Protein AF-A0A947TVI4-F1 (afdb_monomer_lite)

pLDDT: mean 84.0, std 13.44, range [38.97, 98.12]

Sequence (352 aa):
RGYMQATSFNATSDRRLKKNITVQENNSVLERLEQLQTYSYEYINAPSVGRRIGVIAQEIQSLFPEAVSTSAENGMMSVDYNALGAMAAMGVGQLNSKFKVLDGKVTLQGEKLLELDGKVAQHNTRIGALESWKTEAVTRMDNMQGAIDLNIQKIAENTLAIQTNTKAIERLDDALLTLDGTVKGNTDAIAAINARWARNFTAAEDGSSLTVNAVELKVSNFTAQQMRTNSLYTQRLEAEIAKIAELEVNNLRANTAVANTVQAEQVNTGSIQVYAGVGLPAVLFAAKADGHYTVSTSALDGSYATATVIVNAGQAKVVSVSSEGIELVAEGNMVKAIAAGKSIKASWIKMG

Structure (mmCIF, N/CA/C/O backbone):
data_AF-A0A947TVI4-F1
#
_entry.id   AF-A0A947TVI4-F1
#
loop_
_atom_site.group_PDB
_atom_site.id
_atom_site.type_symbol
_atom_site.label_atom_id
_atom_site.label_alt_id
_atom_site.label_comp_id
_atom_site.label_asym_id
_atom_site.label_entity_id
_atom_site.label_seq_id
_atom_site.pdbx_PDB_ins_code
_atom_site.Cartn_x
_atom_site.Cartn_y
_atom_site.Cartn_z
_atom_site.occupancy
_atom_site.B_iso_or_equiv
_atom_site.auth_seq_id
_atom_site.auth_comp_id
_atom_site.auth_asym_id
_atom_site.auth_atom_id
_atom_site.pdbx_PDB_model_num
ATOM 1 N N . ARG A 1 1 ? 51.879 3.968 -60.581 1.00 49.12 1 ARG A N 1
ATOM 2 C CA . ARG A 1 1 ? 50.964 4.340 -59.472 1.00 49.12 1 ARG A CA 1
ATOM 3 C C . ARG A 1 1 ? 50.250 5.610 -59.886 1.00 49.12 1 ARG A C 1
ATOM 5 O O . ARG A 1 1 ? 50.942 6.517 -60.326 1.00 49.12 1 ARG A O 1
ATOM 12 N N . GLY A 1 2 ? 48.922 5.654 -59.814 1.00 66.50 2 GLY A N 1
ATOM 13 C CA . GLY A 1 2 ? 48.155 6.828 -60.230 1.00 66.50 2 GLY A CA 1
ATOM 14 C C . GLY A 1 2 ? 47.572 7.542 -59.022 1.00 66.50 2 GLY A C 1
ATOM 15 O O . GLY A 1 2 ? 46.731 6.975 -58.336 1.00 66.50 2 GLY A O 1
ATOM 16 N N . TYR A 1 3 ? 48.016 8.769 -58.773 1.00 68.75 3 TYR A N 1
ATOM 17 C CA . TYR A 1 3 ? 47.201 9.753 -58.074 1.00 68.75 3 TYR A CA 1
ATOM 18 C C . TYR A 1 3 ? 46.527 10.579 -59.162 1.00 68.75 3 TYR A C 1
ATOM 20 O O . TYR A 1 3 ? 47.215 11.136 -60.015 1.00 68.75 3 TYR A O 1
ATOM 28 N N . MET A 1 4 ? 45.200 10.630 -59.160 1.00 78.62 4 MET A N 1
ATOM 29 C CA . MET A 1 4 ? 44.464 11.582 -59.984 1.00 78.62 4 MET A CA 1
ATOM 30 C C . MET A 1 4 ? 44.014 12.710 -59.069 1.00 78.62 4 MET A C 1
ATOM 32 O O . MET A 1 4 ? 43.308 12.470 -58.092 1.00 78.62 4 MET A O 1
ATOM 36 N N . GLN A 1 5 ? 44.470 13.925 -59.355 1.00 84.56 5 GLN A N 1
ATOM 37 C CA . GLN A 1 5 ? 44.025 15.130 -58.671 1.00 84.56 5 GLN A CA 1
ATOM 38 C C . GLN A 1 5 ? 43.127 15.906 -59.622 1.00 84.56 5 GLN A C 1
ATOM 40 O O . GLN A 1 5 ? 43.517 16.218 -60.744 1.00 84.56 5 GLN A O 1
ATOM 45 N N . ALA A 1 6 ? 41.921 16.204 -59.162 1.00 88.31 6 ALA A N 1
ATOM 46 C CA . ALA A 1 6 ? 40.975 17.052 -59.858 1.00 88.31 6 ALA A CA 1
ATOM 47 C C . ALA A 1 6 ? 40.304 17.955 -58.825 1.00 88.31 6 ALA A C 1
ATOM 49 O O . ALA A 1 6 ? 40.070 17.539 -57.691 1.00 88.31 6 ALA A O 1
ATOM 50 N N . THR A 1 7 ? 39.984 19.186 -59.214 1.00 88.38 7 THR A N 1
ATOM 51 C CA . THR A 1 7 ? 39.239 20.127 -58.364 1.00 88.38 7 THR A CA 1
ATOM 52 C C . THR A 1 7 ? 37.801 19.670 -58.111 1.00 88.38 7 THR A C 1
ATOM 54 O O . THR A 1 7 ? 37.219 20.022 -57.091 1.00 88.38 7 THR A O 1
ATOM 57 N N . SER A 1 8 ? 37.225 18.873 -59.013 1.00 86.25 8 SER A N 1
ATOM 58 C CA . SER A 1 8 ? 35.912 18.246 -58.857 1.00 86.25 8 SER A CA 1
ATOM 59 C C . SER A 1 8 ? 35.832 16.977 -59.706 1.00 86.25 8 SER A C 1
ATOM 61 O O . SER A 1 8 ? 36.388 16.928 -60.804 1.00 86.25 8 SER A O 1
ATOM 63 N N . PHE A 1 9 ? 35.129 15.959 -59.210 1.00 84.25 9 PHE A N 1
ATOM 64 C CA . PHE A 1 9 ? 34.834 14.731 -59.943 1.00 84.25 9 PHE A CA 1
ATOM 65 C C . PHE A 1 9 ? 33.327 14.466 -59.873 1.00 84.25 9 PHE A C 1
ATOM 67 O O . PHE A 1 9 ? 32.804 14.136 -58.813 1.00 84.25 9 PHE A O 1
ATOM 74 N N . ASN A 1 10 ? 32.625 14.643 -60.996 1.00 85.69 10 ASN A N 1
ATOM 75 C CA . ASN A 1 10 ? 31.177 14.453 -61.086 1.00 85.69 10 ASN A CA 1
ATOM 76 C C . ASN A 1 10 ? 30.870 13.242 -61.969 1.00 85.69 10 ASN A C 1
ATOM 78 O O . ASN A 1 10 ? 31.207 13.238 -63.153 1.00 85.69 10 ASN A O 1
ATOM 82 N N . ALA A 1 11 ? 30.210 12.230 -61.406 1.00 87.50 11 ALA A N 1
ATOM 83 C CA . ALA A 1 11 ? 29.725 11.083 -62.165 1.00 87.50 11 ALA A CA 1
ATOM 84 C C . ALA A 1 11 ? 28.387 11.413 -62.853 1.00 87.50 11 ALA A C 1
ATOM 86 O O . ALA A 1 11 ? 27.484 11.992 -62.243 1.00 87.50 11 ALA A O 1
ATOM 87 N N . THR A 1 12 ? 28.230 11.026 -64.122 1.00 91.50 12 THR A N 1
ATOM 88 C CA . THR A 1 12 ? 26.955 11.161 -64.839 1.00 91.50 12 THR A CA 1
ATOM 89 C C . THR A 1 12 ? 25.894 10.257 -64.198 1.00 91.50 12 THR A C 1
ATOM 91 O O . THR A 1 12 ? 26.072 9.050 -64.074 1.00 91.50 12 THR A O 1
ATOM 94 N N . SER A 1 13 ? 24.769 10.836 -63.764 1.00 91.06 13 SER A N 1
ATOM 95 C CA . SER A 1 13 ? 23.720 10.108 -63.016 1.00 91.06 13 SER A CA 1
ATOM 96 C C . SER A 1 13 ? 22.292 10.410 -63.504 1.00 91.06 13 SER A C 1
ATOM 98 O O . SER A 1 13 ? 21.315 10.040 -62.852 1.00 91.06 13 SER A O 1
ATOM 100 N N . ASP A 1 14 ? 22.160 11.063 -64.663 1.00 95.19 14 ASP A N 1
ATOM 101 C CA . ASP A 1 14 ? 20.877 11.439 -65.271 1.00 95.19 14 ASP A CA 1
ATOM 102 C C . ASP A 1 14 ? 19.988 10.206 -65.520 1.00 95.19 14 ASP A C 1
ATOM 104 O O . ASP A 1 14 ? 20.454 9.174 -66.009 1.00 95.19 14 ASP A O 1
ATOM 108 N N . ARG A 1 15 ? 18.690 10.310 -65.197 1.00 94.31 15 ARG A N 1
ATOM 109 C CA . ARG A 1 15 ? 17.712 9.218 -65.350 1.00 94.31 15 ARG A CA 1
ATOM 110 C C . ARG A 1 15 ? 17.660 8.674 -66.782 1.00 94.31 15 ARG A C 1
ATOM 112 O O . ARG A 1 15 ? 17.445 7.479 -66.947 1.00 94.31 15 ARG A O 1
ATOM 119 N N . ARG A 1 16 ? 17.884 9.511 -67.802 1.00 96.31 16 ARG A N 1
ATOM 120 C CA . ARG A 1 16 ? 17.876 9.120 -69.227 1.00 96.31 16 ARG A CA 1
ATOM 121 C C . ARG A 1 16 ? 19.009 8.164 -69.597 1.00 96.31 16 ARG A C 1
ATOM 123 O O . ARG A 1 16 ? 18.917 7.478 -70.607 1.00 96.31 16 ARG A O 1
ATOM 130 N N . LEU A 1 17 ? 20.062 8.110 -68.781 1.00 94.38 17 LEU A N 1
ATOM 131 C CA . LEU A 1 17 ? 21.209 7.222 -68.969 1.00 94.38 17 LEU A CA 1
ATOM 132 C C . LEU A 1 17 ? 21.023 5.866 -68.266 1.00 94.38 17 LEU A C 1
ATOM 134 O O . LEU A 1 17 ? 21.919 5.027 -68.313 1.00 94.38 17 LEU A O 1
ATOM 138 N N . LYS A 1 18 ? 19.884 5.644 -67.594 1.00 93.62 18 LYS A N 1
ATOM 139 C CA . LYS A 1 18 ? 19.628 4.464 -66.760 1.00 93.62 18 LYS A CA 1
ATOM 140 C C . LYS A 1 18 ? 18.413 3.688 -67.270 1.00 93.62 18 LYS A C 1
ATOM 142 O O . LYS A 1 18 ? 17.395 4.267 -67.636 1.00 93.62 18 LYS A O 1
ATOM 147 N N . LYS A 1 19 ? 18.505 2.358 -67.242 1.00 94.44 19 LYS A N 1
ATOM 148 C CA . LYS A 1 19 ? 17.410 1.416 -67.532 1.00 94.44 19 LYS A CA 1
ATOM 149 C C . LYS A 1 19 ? 17.224 0.466 -66.348 1.00 94.44 19 LYS A C 1
ATOM 151 O O . LYS A 1 19 ? 18.153 0.310 -65.564 1.00 94.44 19 LYS A O 1
ATOM 156 N N . ASN A 1 20 ? 16.052 -0.161 -66.233 1.00 92.81 20 ASN A N 1
ATOM 157 C CA . ASN A 1 20 ? 15.726 -1.128 -65.170 1.00 92.81 20 ASN A CA 1
ATOM 158 C C . ASN A 1 20 ? 15.932 -0.566 -63.746 1.00 92.81 20 ASN A C 1
ATOM 160 O O . ASN A 1 20 ? 16.573 -1.191 -62.909 1.00 92.81 20 ASN A O 1
ATOM 164 N N . ILE A 1 21 ? 15.424 0.643 -63.483 1.00 91.44 21 ILE A N 1
ATOM 165 C CA . ILE A 1 21 ? 15.587 1.321 -62.188 1.00 91.44 21 ILE A CA 1
ATOM 166 C C . ILE A 1 21 ? 14.625 0.708 -61.163 1.00 91.44 21 ILE A C 1
ATOM 168 O O . ILE A 1 21 ? 13.412 0.872 -61.288 1.00 91.44 21 ILE A O 1
ATOM 172 N N . THR A 1 22 ? 15.170 0.070 -60.130 1.00 88.88 22 THR A N 1
ATOM 173 C CA . THR A 1 22 ? 14.432 -0.422 -58.959 1.00 88.88 22 THR A CA 1
ATOM 174 C C . THR A 1 22 ? 14.898 0.301 -57.700 1.00 88.88 22 THR A C 1
ATOM 176 O O . THR A 1 22 ? 16.065 0.675 -57.572 1.00 88.88 22 THR A O 1
ATOM 179 N N . VAL A 1 23 ? 13.975 0.531 -56.766 1.00 85.62 23 VAL A N 1
ATOM 180 C CA . VAL A 1 23 ? 14.320 1.085 -55.451 1.00 85.62 23 VAL A CA 1
ATOM 181 C C . VAL A 1 23 ? 14.996 -0.016 -54.636 1.00 85.62 23 VAL A C 1
ATOM 183 O O . VAL A 1 23 ? 14.509 -1.142 -54.613 1.00 85.62 23 VAL A O 1
ATOM 186 N N . GLN A 1 24 ? 16.119 0.299 -53.992 1.00 80.94 24 GLN A N 1
ATOM 187 C CA . GLN A 1 24 ? 16.762 -0.621 -53.053 1.00 80.94 24 GLN A CA 1
ATOM 188 C C . GLN A 1 24 ? 15.888 -0.768 -51.806 1.00 80.94 24 GLN A C 1
ATOM 190 O O . GLN A 1 24 ? 15.418 0.230 -51.257 1.00 80.94 24 GLN A O 1
ATOM 195 N N . GLU A 1 25 ? 15.645 -2.001 -51.366 1.00 73.69 25 GLU A N 1
ATOM 196 C CA . GLU A 1 25 ? 14.752 -2.243 -50.234 1.00 73.69 25 GLU A CA 1
ATOM 197 C C . GLU A 1 25 ? 15.351 -1.766 -48.906 1.00 73.69 25 GLU A C 1
ATOM 199 O O . GLU A 1 25 ? 16.480 -2.102 -48.537 1.00 73.69 25 GLU A O 1
ATOM 204 N N . ASN A 1 26 ? 14.543 -1.012 -48.156 1.00 61.62 26 ASN A N 1
ATOM 205 C CA . ASN A 1 26 ? 14.975 -0.226 -47.002 1.00 61.62 26 ASN A CA 1
ATOM 206 C C . ASN A 1 26 ? 15.397 -1.024 -45.758 1.00 61.62 26 ASN A C 1
ATOM 208 O O . ASN A 1 26 ? 15.894 -0.426 -44.814 1.00 61.62 26 ASN A O 1
ATOM 212 N N . ASN A 1 27 ? 15.187 -2.336 -45.696 1.00 62.84 27 ASN A N 1
ATOM 213 C CA . ASN A 1 27 ? 15.530 -3.096 -44.487 1.00 62.84 27 ASN A CA 1
ATOM 214 C C . ASN A 1 27 ? 16.899 -3.780 -44.601 1.00 62.84 27 ASN A C 1
ATOM 216 O O . ASN A 1 27 ? 17.598 -3.919 -43.607 1.00 62.84 27 ASN A O 1
ATOM 220 N N . SER A 1 28 ? 17.330 -4.119 -45.820 1.00 76.88 28 SER A N 1
ATOM 221 C CA . SER A 1 28 ? 18.535 -4.932 -46.039 1.00 76.88 28 SER A CA 1
ATOM 222 C C . SER A 1 28 ? 19.846 -4.141 -46.051 1.00 76.88 28 SER A C 1
ATOM 224 O O . SER A 1 28 ? 20.914 -4.730 -45.915 1.00 76.88 28 SER A O 1
ATOM 226 N N . VAL A 1 29 ? 19.811 -2.826 -46.294 1.00 88.00 29 VAL A N 1
ATOM 227 C CA . VAL A 1 29 ? 21.043 -2.041 -46.496 1.00 88.00 29 VAL A CA 1
ATOM 228 C C . VAL A 1 29 ? 21.713 -1.718 -45.166 1.00 88.00 29 VAL A C 1
ATOM 230 O O . VAL A 1 29 ? 22.908 -1.962 -45.040 1.00 88.00 29 VAL A O 1
ATOM 233 N N . LEU A 1 30 ? 20.971 -1.235 -44.162 1.00 89.19 30 LEU A N 1
ATOM 234 C CA . LEU A 1 30 ? 21.526 -0.986 -42.828 1.00 89.19 30 LEU A CA 1
ATOM 235 C C . LEU A 1 30 ? 22.086 -2.270 -42.195 1.00 89.19 30 LEU A C 1
ATOM 237 O O . LEU A 1 30 ? 23.210 -2.248 -41.715 1.00 89.19 30 LEU A O 1
ATOM 241 N N . GLU A 1 31 ? 21.373 -3.395 -42.290 1.00 89.75 31 GLU A N 1
ATOM 242 C CA . GLU A 1 31 ? 21.829 -4.695 -41.759 1.00 89.75 31 GLU A CA 1
ATOM 243 C C . GLU A 1 31 ? 23.121 -5.196 -42.426 1.00 89.75 31 GLU A C 1
ATOM 245 O O . GLU A 1 31 ? 23.972 -5.812 -41.784 1.00 89.75 31 GLU A O 1
ATOM 250 N N . ARG A 1 32 ? 23.298 -4.926 -43.726 1.00 90.19 32 ARG A N 1
ATOM 251 C CA . ARG A 1 32 ? 24.538 -5.245 -44.450 1.00 90.19 32 ARG A CA 1
ATOM 252 C C . ARG A 1 32 ? 25.665 -4.263 -44.132 1.00 90.19 32 ARG A C 1
ATOM 254 O O . ARG A 1 32 ? 26.816 -4.674 -44.033 1.00 90.19 32 ARG A O 1
ATOM 261 N N . LEU A 1 33 ? 25.351 -2.981 -43.941 1.00 91.56 33 LEU A N 1
ATOM 262 C CA . LEU A 1 33 ? 26.318 -1.973 -43.496 1.00 91.56 33 LEU A CA 1
ATOM 263 C C . LEU A 1 33 ? 26.821 -2.245 -42.073 1.00 91.56 33 LEU A C 1
ATOM 265 O O . LEU A 1 33 ? 27.989 -2.001 -41.804 1.00 91.56 33 LEU A O 1
ATOM 269 N N . GLU A 1 34 ? 25.981 -2.779 -41.183 1.00 91.12 34 GLU A N 1
ATOM 270 C CA . GLU A 1 34 ? 26.373 -3.191 -39.825 1.00 91.12 34 GLU A CA 1
ATOM 271 C C . GLU A 1 34 ? 27.449 -4.291 -39.827 1.00 91.12 34 GLU A C 1
ATOM 273 O O . GLU A 1 34 ? 28.254 -4.375 -38.902 1.00 91.12 34 GLU A O 1
ATOM 278 N N . GLN A 1 35 ? 27.495 -5.111 -40.879 1.00 92.44 35 GLN A N 1
ATOM 279 C CA . GLN A 1 35 ? 28.491 -6.175 -41.048 1.00 92.44 35 GLN A CA 1
ATOM 280 C C . GLN A 1 35 ? 29.795 -5.678 -41.688 1.00 92.44 35 GLN A C 1
ATOM 282 O O . GLN A 1 35 ? 30.800 -6.390 -41.664 1.00 92.44 35 GLN A O 1
ATOM 287 N N . LEU A 1 36 ? 29.802 -4.471 -42.262 1.00 92.25 36 LEU A N 1
ATOM 288 C CA . LEU A 1 36 ? 30.960 -3.918 -42.956 1.00 92.25 36 LEU A CA 1
ATOM 289 C C . LEU A 1 36 ? 32.088 -3.607 -41.966 1.00 92.25 36 LEU A C 1
ATOM 291 O O . LEU A 1 36 ? 31.896 -2.912 -40.971 1.00 92.25 36 LEU A O 1
ATOM 295 N N . GLN A 1 37 ? 33.293 -4.070 -42.290 1.00 91.75 37 GLN A N 1
ATOM 296 C CA . GLN A 1 37 ? 34.508 -3.778 -41.535 1.00 91.75 37 GLN A CA 1
ATOM 297 C C . GLN A 1 37 ? 35.407 -2.802 -42.295 1.00 91.75 37 GLN A C 1
ATOM 299 O O . GLN A 1 37 ? 35.512 -2.831 -43.523 1.00 91.75 37 GLN A O 1
ATOM 304 N N . THR A 1 38 ? 36.085 -1.934 -41.547 1.00 92.62 38 THR A N 1
ATOM 305 C CA . THR A 1 38 ? 37.104 -1.025 -42.083 1.00 92.62 38 THR A CA 1
ATOM 306 C C . THR A 1 38 ? 38.478 -1.456 -41.611 1.00 92.62 38 THR A C 1
ATOM 308 O O . THR A 1 38 ? 38.695 -1.661 -40.418 1.00 92.62 38 THR A O 1
ATOM 311 N N . TYR A 1 39 ? 39.426 -1.516 -42.535 1.00 95.62 39 TYR A N 1
ATOM 312 C CA . TYR A 1 39 ? 40.770 -2.010 -42.284 1.00 95.62 39 TYR A CA 1
ATOM 313 C C . TYR A 1 39 ? 41.798 -0.912 -42.457 1.00 95.62 39 TYR A C 1
ATOM 315 O O . TYR A 1 39 ? 41.675 -0.051 -43.330 1.00 95.62 39 TYR A O 1
ATOM 323 N N . SER A 1 40 ? 42.861 -0.993 -41.662 1.00 95.69 40 SER A N 1
ATOM 324 C CA . SER A 1 40 ? 44.082 -0.238 -41.901 1.00 95.69 40 SER A CA 1
ATOM 325 C C . SER A 1 40 ? 45.123 -1.144 -42.550 1.00 95.69 40 SER A C 1
ATOM 327 O O . SER A 1 40 ? 45.390 -2.226 -42.034 1.00 95.69 40 SER A O 1
ATOM 329 N N . TYR A 1 41 ? 45.694 -0.729 -43.680 1.00 93.50 41 TYR A N 1
ATOM 330 C CA . TYR A 1 41 ? 46.579 -1.578 -44.480 1.00 93.50 41 TYR A CA 1
ATOM 331 C C . TYR A 1 41 ? 47.702 -0.792 -45.165 1.00 93.50 41 TYR A C 1
ATOM 333 O O . TYR A 1 41 ? 47.639 0.431 -45.310 1.00 93.50 41 TYR A O 1
ATOM 341 N N . GLU A 1 42 ? 48.721 -1.516 -45.620 1.00 93.75 42 GLU A N 1
ATOM 342 C CA . GLU A 1 42 ? 49.808 -1.015 -46.461 1.00 93.75 42 GLU A CA 1
ATOM 343 C C . GLU A 1 42 ? 49.875 -1.829 -47.754 1.00 93.75 42 GLU A C 1
ATOM 345 O O . GLU A 1 42 ? 49.546 -3.015 -47.788 1.00 93.75 42 GLU A O 1
ATOM 350 N N . TYR A 1 43 ? 50.290 -1.193 -48.845 1.00 90.00 43 TYR A N 1
ATOM 351 C CA . TYR A 1 43 ? 50.432 -1.881 -50.122 1.00 90.00 43 TYR A CA 1
ATOM 352 C C . TYR A 1 43 ? 51.773 -2.614 -50.196 1.00 90.00 43 TYR A C 1
ATOM 354 O O . TYR A 1 43 ? 52.823 -1.978 -50.114 1.00 90.00 43 TYR A O 1
ATOM 362 N N . ILE A 1 44 ? 51.739 -3.916 -50.495 1.00 91.12 44 ILE A N 1
ATOM 363 C CA . ILE A 1 44 ? 52.930 -4.778 -50.634 1.00 91.12 44 ILE A CA 1
ATOM 364 C C . ILE A 1 44 ? 53.936 -4.189 -51.637 1.00 91.12 44 ILE A C 1
ATOM 366 O O . ILE A 1 44 ? 55.097 -3.959 -51.315 1.00 91.12 44 ILE A O 1
ATOM 370 N N . ASN A 1 45 ? 53.468 -3.848 -52.841 1.00 87.56 45 ASN A N 1
ATOM 371 C CA . ASN A 1 45 ? 54.303 -3.264 -53.898 1.00 87.56 45 ASN A CA 1
ATOM 372 C C . ASN A 1 45 ? 54.298 -1.722 -53.867 1.00 87.56 45 ASN A C 1
ATOM 374 O O . ASN A 1 45 ? 54.704 -1.053 -54.831 1.00 87.56 45 ASN A O 1
ATOM 378 N N . ALA A 1 46 ? 53.799 -1.130 -52.771 1.00 84.94 46 ALA A N 1
ATOM 379 C CA . ALA A 1 46 ? 53.753 0.312 -52.587 1.00 84.94 46 ALA A CA 1
ATOM 380 C C . ALA A 1 46 ? 53.933 0.846 -51.157 1.00 84.94 46 ALA A C 1
ATOM 382 O O . ALA A 1 46 ? 53.139 1.684 -50.729 1.00 84.94 46 ALA A O 1
ATOM 383 N N . PRO A 1 47 ? 55.041 0.501 -50.470 1.00 81.19 47 PRO A N 1
ATOM 384 C CA . PRO A 1 47 ? 55.279 0.933 -49.090 1.00 81.19 47 PRO A CA 1
ATOM 385 C C . PRO A 1 47 ? 55.377 2.459 -48.945 1.00 81.19 47 PRO A C 1
ATOM 387 O O . PRO A 1 47 ? 54.901 3.022 -47.966 1.00 81.19 47 PRO A O 1
ATOM 390 N N . SER A 1 48 ? 55.892 3.174 -49.956 1.00 85.25 48 SER A N 1
ATOM 391 C CA . SER A 1 48 ? 55.987 4.645 -49.909 1.00 85.25 48 SER A CA 1
ATOM 392 C C . SER A 1 48 ? 54.642 5.383 -49.979 1.00 85.25 48 SER A C 1
ATOM 394 O O . SER A 1 48 ? 54.608 6.601 -49.844 1.00 85.25 48 SER A O 1
ATOM 396 N N . VAL A 1 49 ? 53.525 4.674 -50.181 1.00 84.00 49 VAL A N 1
ATOM 397 C CA . VAL A 1 49 ? 52.167 5.239 -50.070 1.00 84.00 49 VAL A CA 1
ATOM 398 C C . VAL A 1 49 ? 51.736 5.366 -48.602 1.00 84.00 49 VAL A C 1
ATOM 400 O O . VAL A 1 49 ? 50.790 6.106 -48.325 1.00 84.00 49 VAL A O 1
ATOM 403 N N . GLY A 1 50 ? 52.440 4.707 -47.676 1.00 89.06 50 GLY A N 1
ATOM 404 C CA . GLY A 1 50 ? 52.129 4.687 -46.250 1.00 89.06 50 GLY A CA 1
ATOM 405 C C . GLY A 1 50 ? 50.833 3.943 -45.928 1.00 89.06 50 GLY A C 1
ATOM 406 O O . GLY A 1 50 ? 50.133 3.446 -46.816 1.00 89.06 50 GLY A O 1
ATOM 407 N N . ARG A 1 51 ? 50.508 3.893 -44.635 1.00 92.88 51 ARG A N 1
ATOM 408 C CA . ARG A 1 51 ? 49.306 3.231 -44.128 1.00 92.88 51 ARG A CA 1
ATOM 409 C C . ARG A 1 51 ? 48.031 3.941 -44.586 1.00 92.88 51 ARG A C 1
ATOM 411 O O . ARG A 1 51 ? 47.913 5.163 -44.496 1.00 92.88 51 ARG A O 1
ATOM 418 N N . ARG A 1 52 ? 47.063 3.167 -45.073 1.00 91.50 52 ARG A N 1
ATOM 419 C CA . ARG A 1 52 ? 45.757 3.625 -45.566 1.00 91.50 52 ARG A CA 1
ATOM 420 C C . ARG A 1 52 ? 44.630 2.985 -44.771 1.00 91.50 52 ARG A C 1
ATOM 422 O O . ARG A 1 52 ? 44.848 2.009 -44.059 1.00 91.50 52 ARG A O 1
ATOM 429 N N . ILE A 1 53 ? 43.442 3.570 -44.877 1.00 93.69 53 ILE A N 1
ATOM 430 C CA . ILE A 1 53 ? 42.195 3.019 -44.344 1.00 93.69 53 ILE A CA 1
ATOM 431 C C . ILE A 1 53 ? 41.287 2.732 -45.534 1.00 93.69 53 ILE A C 1
ATOM 433 O O . ILE A 1 53 ? 41.224 3.533 -46.468 1.00 93.69 53 ILE A O 1
ATOM 437 N N . GLY A 1 54 ? 40.611 1.593 -45.519 1.00 92.50 54 GLY A N 1
ATOM 438 C CA . GLY A 1 54 ? 39.666 1.225 -46.561 1.00 92.50 54 GLY A CA 1
ATOM 439 C C . GLY A 1 54 ? 38.983 -0.098 -46.264 1.00 92.50 54 GLY A C 1
ATOM 440 O O . GLY A 1 54 ? 38.894 -0.520 -45.115 1.00 92.50 54 GLY A O 1
ATOM 441 N N . VAL A 1 55 ? 38.507 -0.741 -47.320 1.00 95.00 55 VAL A N 1
ATOM 442 C CA . VAL A 1 55 ? 37.749 -1.994 -47.256 1.00 95.00 55 VAL A CA 1
ATOM 443 C C . VAL A 1 55 ? 38.413 -3.066 -48.115 1.00 95.00 55 VAL A C 1
ATOM 445 O O . VAL A 1 55 ? 39.159 -2.751 -49.046 1.00 95.00 55 VAL A O 1
ATOM 448 N N . ILE A 1 56 ? 38.134 -4.332 -47.811 1.00 95.75 56 ILE A N 1
ATOM 449 C CA . ILE A 1 56 ? 38.588 -5.477 -48.606 1.00 95.75 56 ILE A CA 1
ATOM 450 C C . ILE A 1 56 ? 37.526 -5.781 -49.666 1.00 95.75 56 ILE A C 1
ATOM 452 O O . ILE A 1 56 ? 36.366 -6.022 -49.341 1.00 95.75 56 ILE A O 1
ATOM 456 N N . ALA A 1 57 ? 37.911 -5.776 -50.944 1.00 94.62 57 ALA A N 1
ATOM 457 C CA . ALA A 1 57 ? 36.970 -5.912 -52.059 1.00 94.62 57 ALA A CA 1
ATOM 458 C C . ALA A 1 57 ? 36.175 -7.229 -52.027 1.00 94.62 57 ALA A C 1
ATOM 460 O O . ALA A 1 57 ? 35.006 -7.246 -52.391 1.00 94.62 57 ALA A O 1
ATOM 461 N N . GLN A 1 58 ? 36.782 -8.319 -51.558 1.00 95.25 58 GLN A N 1
ATOM 462 C CA . GLN A 1 58 ? 36.150 -9.633 -51.423 1.00 95.25 58 GLN A CA 1
ATOM 463 C C . GLN A 1 58 ? 35.040 -9.636 -50.359 1.00 95.25 58 GLN A C 1
ATOM 465 O O . GLN A 1 58 ? 33.981 -10.231 -50.556 1.00 95.25 58 GLN A O 1
ATOM 470 N N . GLU A 1 59 ? 35.243 -8.919 -49.254 1.00 94.75 59 GLU A N 1
ATOM 471 C CA . GLU A 1 59 ? 34.228 -8.775 -48.207 1.00 94.75 59 GLU A CA 1
ATOM 472 C C . GLU A 1 59 ? 33.089 -7.869 -48.674 1.00 94.75 59 GLU A C 1
ATOM 474 O O . GLU A 1 59 ? 31.918 -8.196 -48.491 1.00 94.75 59 GLU A O 1
ATOM 479 N N . ILE A 1 60 ? 33.417 -6.780 -49.380 1.00 94.38 60 ILE A N 1
ATOM 480 C CA . ILE A 1 60 ? 32.397 -5.925 -49.995 1.00 94.38 60 ILE A CA 1
ATOM 481 C C . ILE A 1 60 ? 31.612 -6.682 -51.060 1.00 94.38 60 ILE A C 1
ATOM 483 O O . ILE A 1 60 ? 30.406 -6.515 -51.116 1.00 94.38 60 ILE A O 1
ATOM 487 N N . GLN A 1 61 ? 32.229 -7.561 -51.851 1.00 93.25 61 GLN A N 1
ATOM 488 C CA . GLN A 1 61 ? 31.507 -8.360 -52.846 1.00 93.25 61 GLN A CA 1
ATOM 489 C C . GLN A 1 61 ? 30.458 -9.274 -52.198 1.00 93.25 61 GLN A C 1
ATOM 491 O O . GLN A 1 61 ? 29.412 -9.528 -52.790 1.00 93.25 61 GLN A O 1
ATOM 496 N N . SER A 1 62 ? 30.727 -9.742 -50.977 1.00 92.19 62 SER A N 1
ATOM 497 C CA . SER A 1 62 ? 29.815 -10.599 -50.214 1.00 92.19 62 SER A CA 1
ATOM 498 C C . SER A 1 62 ? 28.576 -9.834 -49.722 1.00 92.19 62 SER A C 1
ATOM 500 O O . SER A 1 62 ? 27.488 -10.400 -49.658 1.00 92.19 62 SER A O 1
ATOM 502 N N . LEU A 1 63 ? 28.731 -8.546 -49.393 1.00 90.88 63 LEU A N 1
ATOM 503 C CA . LEU A 1 63 ? 27.664 -7.684 -48.861 1.00 90.88 63 LEU A CA 1
ATOM 504 C C . LEU A 1 63 ? 26.941 -6.888 -49.967 1.00 90.88 63 LEU A C 1
ATOM 506 O O . LEU A 1 63 ? 25.713 -6.801 -50.003 1.00 90.88 63 LEU A O 1
ATOM 510 N N . PHE A 1 64 ? 27.713 -6.311 -50.880 1.00 91.25 64 PHE A N 1
ATOM 511 C CA . PHE A 1 64 ? 27.299 -5.408 -51.952 1.00 91.25 64 PHE A CA 1
ATOM 512 C C . PHE A 1 64 ? 28.033 -5.772 -53.253 1.00 91.25 64 PHE A C 1
ATOM 514 O O . PHE A 1 64 ? 28.951 -5.054 -53.672 1.00 91.25 64 PHE A O 1
ATOM 521 N N . PRO A 1 65 ? 27.666 -6.890 -53.906 1.00 90.56 65 PRO A N 1
ATOM 522 C CA . PRO A 1 65 ? 28.303 -7.321 -55.152 1.00 90.56 65 PRO A CA 1
ATOM 523 C C . PRO A 1 65 ? 28.255 -6.246 -56.247 1.00 90.56 65 PRO A C 1
ATOM 525 O O . PRO A 1 65 ? 29.179 -6.142 -57.047 1.00 90.56 65 PRO A O 1
ATOM 528 N N . GLU A 1 66 ? 27.225 -5.397 -56.250 1.00 89.06 66 GLU A N 1
ATOM 529 C CA . GLU A 1 66 ? 27.055 -4.267 -57.167 1.00 89.06 66 GLU A CA 1
ATOM 530 C C . GLU A 1 66 ? 28.098 -3.147 -57.007 1.00 89.06 66 GLU A C 1
ATOM 532 O O . GLU A 1 66 ? 28.260 -2.335 -57.917 1.00 89.06 66 GLU A O 1
ATOM 537 N N . ALA A 1 67 ? 28.808 -3.093 -55.877 1.00 91.94 67 ALA A N 1
ATOM 538 C CA . ALA A 1 67 ? 29.836 -2.091 -55.599 1.00 91.94 67 ALA A CA 1
ATOM 539 C C . ALA A 1 67 ? 31.257 -2.591 -55.903 1.00 91.94 67 ALA A C 1
ATOM 541 O O . ALA A 1 67 ? 32.225 -1.893 -55.598 1.00 91.94 67 ALA A O 1
ATOM 542 N N . VAL A 1 68 ? 31.407 -3.788 -56.480 1.00 94.38 68 VAL A N 1
ATOM 543 C CA . VAL A 1 68 ? 32.710 -4.399 -56.762 1.00 94.38 68 VAL A CA 1
ATOM 544 C C . VAL A 1 68 ? 32.818 -4.787 -58.229 1.00 94.38 68 VAL A C 1
ATOM 546 O O . VAL A 1 68 ? 31.913 -5.378 -58.807 1.00 94.38 68 VAL A O 1
ATOM 549 N N . SER A 1 69 ? 33.952 -4.463 -58.843 1.00 94.12 69 SER A N 1
ATOM 550 C CA . SER A 1 69 ? 34.280 -4.845 -60.216 1.00 94.12 69 SER A CA 1
ATOM 551 C C . SER A 1 69 ? 35.514 -5.734 -60.237 1.00 94.12 69 SER A C 1
ATOM 553 O O . SER A 1 69 ? 36.487 -5.459 -59.541 1.00 94.12 69 SER A O 1
ATOM 555 N N . THR A 1 70 ? 35.499 -6.774 -61.068 1.00 93.25 70 THR A N 1
ATOM 556 C CA . THR A 1 70 ? 36.652 -7.660 -61.276 1.00 93.25 70 THR A CA 1
ATOM 557 C C . THR A 1 70 ? 37.216 -7.436 -62.671 1.00 93.25 70 THR A C 1
ATOM 559 O O . THR A 1 70 ? 36.494 -7.530 -63.663 1.00 93.25 70 THR A O 1
ATOM 562 N N . SER A 1 71 ? 38.510 -7.138 -62.757 1.00 91.19 71 SER A N 1
ATOM 563 C CA . SER A 1 71 ? 39.213 -6.976 -64.030 1.00 91.19 71 SER A CA 1
ATOM 564 C C . SER A 1 71 ? 39.323 -8.310 -64.770 1.00 91.19 71 SER A C 1
ATOM 566 O O . SER A 1 71 ? 39.838 -9.286 -64.224 1.00 91.19 71 SER A O 1
ATOM 568 N N . ALA A 1 72 ? 38.897 -8.340 -66.034 1.00 86.50 72 ALA A N 1
ATOM 569 C CA . ALA A 1 72 ? 38.996 -9.528 -66.881 1.00 86.50 72 ALA A CA 1
ATOM 570 C C . ALA A 1 72 ? 40.448 -9.884 -67.254 1.00 86.50 72 ALA A C 1
ATOM 572 O O . ALA A 1 72 ? 40.738 -11.038 -67.551 1.00 86.50 72 ALA A O 1
ATOM 573 N N . GLU A 1 73 ? 41.361 -8.909 -67.229 1.00 84.94 73 GLU A N 1
ATOM 574 C CA . GLU A 1 73 ? 42.747 -9.089 -67.679 1.00 84.94 73 GLU A CA 1
ATOM 575 C C . GLU A 1 73 ? 43.646 -9.731 -66.618 1.00 84.94 73 GLU A C 1
ATOM 577 O O . GLU A 1 73 ? 44.567 -10.473 -66.946 1.00 84.94 73 GLU A O 1
ATOM 582 N N . ASN A 1 74 ? 43.410 -9.431 -65.338 1.00 86.12 74 ASN A N 1
ATOM 583 C CA . ASN A 1 74 ? 44.299 -9.843 -64.246 1.00 86.12 74 ASN A CA 1
ATOM 584 C C . ASN A 1 74 ? 43.566 -10.338 -62.990 1.00 86.12 74 ASN A C 1
ATOM 586 O O . ASN A 1 74 ? 44.214 -10.613 -61.983 1.00 86.12 74 ASN A O 1
ATOM 590 N N . GLY A 1 75 ? 42.234 -10.430 -63.024 1.00 89.88 75 GLY A N 1
ATOM 591 C CA . GLY A 1 75 ? 41.420 -10.915 -61.908 1.00 89.88 75 GLY A CA 1
ATOM 592 C C . GLY A 1 75 ? 41.380 -9.993 -60.685 1.00 89.88 75 GLY A C 1
ATOM 593 O O . GLY A 1 75 ? 40.794 -10.362 -59.671 1.00 89.88 75 GLY A O 1
ATOM 594 N N . MET A 1 76 ? 41.985 -8.801 -60.743 1.00 91.38 76 MET A N 1
ATOM 595 C CA . MET A 1 76 ? 42.011 -7.877 -59.609 1.00 91.38 76 MET A CA 1
ATOM 596 C C . MET A 1 76 ? 40.634 -7.257 -59.374 1.00 91.38 76 MET A C 1
ATOM 598 O O . MET A 1 76 ? 39.984 -6.790 -60.311 1.00 91.38 76 MET A O 1
ATOM 602 N N . MET A 1 77 ? 40.218 -7.218 -58.110 1.00 94.19 77 MET A N 1
ATOM 603 C CA . MET A 1 77 ? 38.952 -6.624 -57.687 1.00 94.19 77 MET A CA 1
ATOM 604 C C . MET A 1 77 ? 39.149 -5.171 -57.251 1.00 94.19 77 MET A C 1
ATOM 606 O O . MET A 1 77 ? 40.089 -4.852 -56.521 1.00 94.19 77 MET A O 1
ATOM 610 N N . SER A 1 78 ? 38.249 -4.292 -57.675 1.00 92.94 78 SER A N 1
ATOM 611 C CA . SER A 1 78 ? 38.190 -2.884 -57.285 1.00 92.94 78 SER A CA 1
ATOM 612 C C . SER A 1 78 ? 36.816 -2.543 -56.716 1.00 92.94 78 SER A C 1
ATOM 614 O O . SER A 1 78 ? 35.815 -3.169 -57.056 1.00 92.94 78 SER A O 1
ATOM 616 N N . VAL A 1 79 ? 36.775 -1.556 -55.823 1.00 93.94 79 VAL A N 1
ATOM 617 C CA . VAL A 1 79 ? 35.555 -1.134 -55.124 1.00 93.94 79 VAL A CA 1
ATOM 618 C C . VAL A 1 79 ? 35.118 0.238 -55.627 1.00 93.94 79 VAL A C 1
ATOM 620 O O . VAL A 1 79 ? 35.932 1.162 -55.693 1.00 93.94 79 VAL A O 1
ATOM 623 N N . ASP A 1 80 ? 33.830 0.383 -55.933 1.00 93.19 80 ASP A N 1
ATOM 624 C CA . ASP A 1 80 ? 33.197 1.666 -56.219 1.00 93.19 80 ASP A CA 1
ATOM 625 C C . ASP A 1 80 ? 32.808 2.371 -54.913 1.00 93.19 80 ASP A C 1
ATOM 627 O O . ASP A 1 80 ? 31.756 2.139 -54.310 1.00 93.19 80 ASP A O 1
ATOM 631 N N . TYR A 1 81 ? 33.676 3.281 -54.477 1.00 89.75 81 TYR A N 1
ATOM 632 C CA . TYR A 1 81 ? 33.434 4.092 -53.286 1.00 89.75 81 TYR A CA 1
ATOM 633 C C . TYR A 1 81 ? 32.246 5.060 -53.438 1.00 89.75 81 TYR A C 1
ATOM 635 O O . TYR A 1 81 ? 31.685 5.468 -52.420 1.00 89.75 81 TYR A O 1
ATOM 643 N N . ASN A 1 82 ? 31.803 5.395 -54.661 1.00 91.06 82 ASN A N 1
ATOM 644 C CA . ASN A 1 82 ? 30.591 6.202 -54.850 1.00 91.06 82 ASN A CA 1
ATOM 645 C C . ASN A 1 82 ? 29.338 5.393 -54.499 1.00 91.06 82 ASN A C 1
ATOM 647 O O . ASN A 1 82 ? 28.432 5.912 -53.844 1.00 91.06 82 ASN A O 1
ATOM 651 N N . ALA A 1 83 ? 29.305 4.114 -54.887 1.00 89.75 83 ALA A N 1
ATOM 652 C CA . ALA A 1 83 ? 28.230 3.197 -54.524 1.00 89.75 83 ALA A CA 1
ATOM 653 C C . ALA A 1 83 ? 28.182 2.970 -53.002 1.00 89.75 83 ALA A C 1
ATOM 655 O O . ALA A 1 83 ? 27.110 3.079 -52.404 1.00 89.75 83 ALA A O 1
ATOM 656 N N . LEU A 1 84 ? 29.337 2.757 -52.354 1.00 90.75 84 LEU A N 1
ATOM 657 C CA . LEU A 1 84 ? 29.426 2.673 -50.887 1.00 90.75 84 LEU A CA 1
ATOM 658 C C . LEU A 1 84 ? 28.934 3.950 -50.194 1.00 90.75 84 LEU A C 1
ATOM 660 O O . LEU A 1 84 ? 28.182 3.863 -49.225 1.00 90.75 84 LEU A O 1
ATOM 664 N N . GLY A 1 85 ? 29.293 5.130 -50.708 1.00 91.25 85 GLY A N 1
ATOM 665 C CA . GLY A 1 85 ? 28.805 6.408 -50.185 1.00 91.25 85 GLY A CA 1
ATOM 666 C C . GLY A 1 85 ? 27.283 6.559 -50.290 1.00 91.25 85 GLY A C 1
ATOM 667 O O . GLY A 1 85 ? 26.635 6.976 -49.330 1.00 91.25 85 GLY A O 1
ATOM 668 N N . ALA A 1 86 ? 26.692 6.166 -51.423 1.00 90.31 86 ALA A N 1
ATOM 669 C CA . ALA A 1 86 ? 25.241 6.186 -51.612 1.00 90.31 86 ALA A CA 1
ATOM 670 C C . ALA A 1 86 ? 24.513 5.210 -50.667 1.00 90.31 86 ALA A C 1
ATOM 672 O O . ALA A 1 86 ? 23.479 5.561 -50.094 1.00 90.31 86 ALA A O 1
ATOM 673 N N . MET A 1 87 ? 25.067 4.011 -50.459 1.00 90.44 87 MET A N 1
ATOM 674 C CA . MET A 1 87 ? 24.519 3.026 -49.520 1.00 90.44 87 MET A CA 1
ATOM 675 C C . MET A 1 87 ? 24.636 3.498 -48.070 1.00 90.44 87 MET A C 1
ATOM 677 O O . MET A 1 87 ? 23.658 3.415 -47.330 1.00 90.44 87 MET A O 1
ATOM 681 N N . ALA A 1 88 ? 25.769 4.084 -47.675 1.00 91.31 88 ALA A N 1
ATOM 682 C CA . ALA A 1 88 ? 25.940 4.675 -46.350 1.00 91.31 88 ALA A CA 1
ATOM 683 C C . ALA A 1 88 ? 24.917 5.793 -46.082 1.00 91.31 88 ALA A C 1
ATOM 685 O O . ALA A 1 88 ? 24.283 5.810 -45.028 1.00 91.31 88 ALA A O 1
ATOM 686 N N . ALA A 1 89 ? 24.684 6.686 -47.053 1.00 91.56 89 ALA A N 1
ATOM 687 C CA . ALA A 1 89 ? 23.664 7.731 -46.942 1.00 91.56 89 ALA A CA 1
ATOM 688 C C . ALA A 1 89 ? 22.247 7.150 -46.774 1.00 91.56 89 ALA A C 1
ATOM 690 O O . ALA A 1 89 ? 21.453 7.647 -45.971 1.00 91.56 89 ALA A O 1
ATOM 691 N N . MET A 1 90 ? 21.940 6.063 -47.485 1.00 90.31 90 MET A N 1
ATOM 692 C CA . MET A 1 90 ? 20.688 5.327 -47.313 1.00 90.31 90 MET A CA 1
ATOM 693 C C . MET A 1 90 ? 20.572 4.710 -45.911 1.00 90.31 90 MET A C 1
ATOM 695 O O . MET A 1 90 ? 19.528 4.854 -45.274 1.00 90.31 90 MET A O 1
ATOM 699 N N . GLY A 1 91 ? 21.643 4.097 -45.397 1.00 91.44 91 GLY A N 1
ATOM 700 C CA . GLY A 1 91 ? 21.707 3.566 -44.032 1.00 91.44 91 GLY A CA 1
ATOM 701 C C . GLY A 1 91 ? 21.457 4.639 -42.969 1.00 91.44 91 GLY A C 1
ATOM 702 O O . GLY A 1 91 ? 20.675 4.421 -42.046 1.00 91.44 91 GLY A O 1
ATOM 703 N N . VAL A 1 92 ? 22.018 5.842 -43.140 1.00 92.69 92 VAL A N 1
ATOM 704 C CA . VAL A 1 92 ? 21.740 6.997 -42.265 1.00 92.69 92 VAL A CA 1
ATOM 705 C C . VAL A 1 92 ? 20.259 7.394 -42.314 1.00 92.69 92 VAL A C 1
ATOM 707 O O . VAL A 1 92 ? 19.651 7.651 -41.274 1.00 92.69 92 VAL A O 1
ATOM 710 N N . GLY A 1 93 ? 19.639 7.400 -43.499 1.00 90.62 93 GLY A N 1
ATOM 711 C CA . GLY A 1 93 ? 18.201 7.651 -43.645 1.00 90.62 93 GLY A CA 1
ATOM 712 C C . GLY A 1 93 ? 17.326 6.603 -42.940 1.00 90.62 93 GLY A C 1
ATOM 713 O O . GLY A 1 93 ? 16.330 6.950 -42.293 1.00 90.62 93 GLY A O 1
ATOM 714 N N . GLN A 1 94 ? 17.717 5.329 -43.011 1.00 90.06 94 GLN A N 1
ATOM 715 C CA . GLN A 1 94 ? 17.045 4.221 -42.322 1.00 90.06 94 GLN A CA 1
ATOM 716 C C . GLN A 1 94 ? 17.194 4.334 -40.801 1.00 90.06 94 GLN A C 1
ATOM 718 O O . GLN A 1 94 ? 16.201 4.230 -40.077 1.00 90.06 94 GLN A O 1
ATOM 723 N N . LEU A 1 95 ? 18.401 4.637 -40.314 1.00 91.88 95 LEU A N 1
ATOM 724 C CA . LEU A 1 95 ? 18.670 4.877 -38.898 1.00 91.88 95 LEU A CA 1
ATOM 725 C C . LEU A 1 95 ? 17.828 6.039 -38.355 1.00 91.88 95 LEU A C 1
ATOM 727 O O . LEU A 1 95 ? 17.174 5.890 -37.326 1.00 91.88 95 LEU A O 1
ATOM 731 N N . ASN A 1 96 ? 17.768 7.163 -39.075 1.00 93.12 96 ASN A N 1
ATOM 732 C CA . ASN A 1 96 ? 16.936 8.309 -38.702 1.00 93.12 96 ASN A CA 1
ATOM 733 C C . ASN A 1 96 ? 15.441 7.946 -38.639 1.00 93.12 96 ASN A C 1
ATOM 735 O O . ASN A 1 96 ? 14.710 8.423 -37.774 1.00 93.12 96 ASN A O 1
ATOM 739 N N . SER A 1 97 ? 14.975 7.069 -39.530 1.00 91.50 97 SER A N 1
ATOM 740 C CA . SER A 1 97 ? 13.588 6.589 -39.511 1.00 91.50 97 SER A CA 1
ATOM 741 C C . SER A 1 97 ? 13.306 5.724 -38.278 1.00 91.50 97 SER A C 1
ATOM 743 O O . SER A 1 97 ? 12.298 5.936 -37.604 1.00 91.50 97 SER A O 1
ATOM 745 N N . LYS A 1 98 ? 14.219 4.804 -37.923 1.00 92.12 98 LYS A N 1
ATOM 746 C CA . LYS A 1 98 ? 14.127 4.022 -36.677 1.00 92.12 98 LYS A CA 1
ATOM 747 C C . LYS A 1 98 ? 14.180 4.923 -35.439 1.00 92.12 98 LYS A C 1
ATOM 749 O O . LYS A 1 98 ? 13.404 4.713 -34.510 1.00 92.12 98 LYS A O 1
ATOM 754 N N . PHE A 1 99 ? 15.034 5.948 -35.454 1.00 95.50 99 PHE A N 1
ATOM 755 C CA . PHE A 1 99 ? 15.143 6.934 -34.381 1.00 95.50 99 PHE A CA 1
ATOM 756 C C . PHE A 1 99 ? 13.823 7.680 -34.156 1.00 95.50 99 PHE A C 1
ATOM 758 O O . PHE A 1 99 ? 13.343 7.708 -33.031 1.00 95.50 99 PHE A O 1
ATOM 765 N N . LYS A 1 100 ? 13.172 8.187 -35.212 1.00 95.88 100 LYS A N 1
ATOM 766 C CA . LYS A 1 100 ? 11.857 8.852 -35.100 1.00 95.88 100 LYS A CA 1
ATOM 767 C C . LYS A 1 100 ? 10.775 7.954 -34.499 1.00 95.88 100 LYS A C 1
ATOM 769 O O . LYS A 1 100 ? 9.959 8.412 -33.707 1.00 95.88 100 LYS A O 1
ATOM 774 N N . VAL A 1 101 ? 10.756 6.672 -34.874 1.00 95.69 101 VAL A N 1
ATOM 775 C CA . VAL A 1 101 ? 9.813 5.701 -34.294 1.00 95.69 101 VAL A CA 1
ATOM 776 C C . VAL A 1 101 ? 10.099 5.486 -32.809 1.00 95.69 101 VAL A C 1
ATOM 778 O O . VAL A 1 101 ? 9.166 5.392 -32.013 1.00 95.69 101 VAL A O 1
ATOM 781 N N . LEU A 1 102 ? 11.375 5.383 -32.434 1.00 96.56 102 LEU A N 1
ATOM 782 C CA . LEU A 1 102 ? 11.772 5.204 -31.043 1.00 96.56 102 LEU A CA 1
ATOM 783 C C . LEU A 1 102 ? 11.449 6.444 -30.200 1.00 96.56 102 LEU A C 1
ATOM 785 O O . LEU A 1 102 ? 10.881 6.294 -29.125 1.00 96.56 102 LEU A O 1
ATOM 789 N N . ASP A 1 103 ? 11.732 7.638 -30.715 1.00 96.19 103 ASP A N 1
ATOM 790 C CA . ASP A 1 103 ? 11.402 8.923 -30.092 1.00 96.19 103 ASP A CA 1
ATOM 791 C C . ASP A 1 103 ? 9.897 9.028 -29.799 1.00 96.19 103 ASP A C 1
ATOM 793 O O . ASP A 1 103 ? 9.498 9.221 -28.653 1.00 96.19 103 ASP A O 1
ATOM 797 N N . GLY A 1 104 ? 9.047 8.716 -30.786 1.00 97.00 104 GLY A N 1
ATOM 798 C CA . GLY A 1 104 ? 7.596 8.678 -30.583 1.00 97.00 104 GLY A CA 1
ATOM 799 C C . GLY A 1 104 ? 7.148 7.666 -29.519 1.00 97.00 104 GLY A C 1
ATOM 800 O O . GLY A 1 104 ? 6.247 7.953 -28.731 1.00 97.00 104 GLY A O 1
ATOM 801 N N . LYS A 1 105 ? 7.787 6.488 -29.436 1.00 97.31 105 LYS A N 1
ATOM 802 C CA . LYS A 1 105 ? 7.507 5.516 -28.361 1.00 97.31 105 LYS A CA 1
ATOM 803 C C . LYS A 1 105 ? 7.899 6.055 -26.988 1.00 97.31 105 LYS A C 1
ATOM 805 O O . LYS A 1 105 ? 7.156 5.829 -26.037 1.00 97.31 105 LYS A O 1
ATOM 810 N N . VAL A 1 106 ? 9.033 6.748 -26.883 1.00 97.38 106 VAL A N 1
ATOM 811 C CA . VAL A 1 106 ? 9.492 7.367 -25.632 1.00 97.38 106 VAL A CA 1
ATOM 812 C C . VAL A 1 106 ? 8.520 8.460 -25.188 1.00 97.38 106 VAL A C 1
ATOM 814 O O . VAL A 1 106 ? 8.130 8.473 -24.022 1.00 97.38 106 VAL A O 1
ATOM 817 N N . THR A 1 107 ? 8.045 9.310 -26.104 1.00 96.56 107 THR A N 1
ATOM 818 C CA . THR A 1 107 ? 7.019 10.322 -25.802 1.00 96.56 107 THR A CA 1
ATOM 819 C C . THR A 1 107 ? 5.732 9.683 -25.280 1.00 96.56 107 THR A C 1
ATOM 821 O O . THR A 1 107 ? 5.270 10.041 -24.199 1.00 96.56 107 THR A O 1
ATOM 824 N N . LEU A 1 108 ? 5.198 8.677 -25.983 1.00 96.56 108 LEU A N 1
ATOM 825 C CA . LEU A 1 108 ? 3.976 7.971 -25.570 1.00 96.56 108 LEU A CA 1
ATOM 826 C C . LEU A 1 108 ? 4.132 7.273 -24.211 1.00 96.56 108 LEU A C 1
ATOM 828 O O . LEU A 1 108 ? 3.203 7.235 -23.405 1.00 96.56 108 LEU A O 1
ATOM 832 N N . GLN A 1 10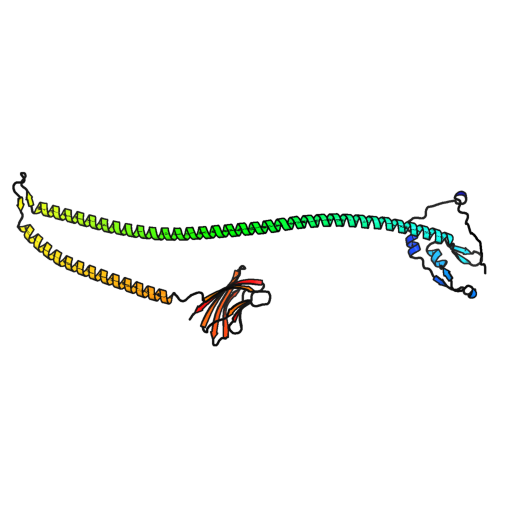9 ? 5.308 6.702 -23.939 1.00 97.19 109 GLN A N 1
ATOM 833 C CA . GLN A 1 109 ? 5.605 6.121 -22.631 1.00 97.19 109 GLN A CA 1
ATOM 834 C C . GLN A 1 109 ? 5.645 7.191 -21.535 1.00 97.19 109 GLN A C 1
ATOM 836 O O . GLN A 1 109 ? 5.103 6.954 -20.457 1.00 97.19 109 GLN A O 1
ATOM 841 N N . GLY A 1 110 ? 6.219 8.364 -21.812 1.00 96.69 110 GLY A N 1
ATOM 842 C CA . GLY A 1 110 ? 6.203 9.512 -20.904 1.00 96.69 110 GLY A CA 1
ATOM 843 C C . GLY A 1 110 ? 4.785 9.984 -20.571 1.00 96.69 110 GLY A C 1
ATOM 844 O O . GLY A 1 110 ? 4.455 10.153 -19.400 1.00 96.69 110 GLY A O 1
ATOM 845 N N . GLU A 1 111 ? 3.912 10.108 -21.573 1.00 97.00 111 GLU A N 1
ATOM 846 C CA . GLU A 1 111 ? 2.499 10.470 -21.376 1.00 97.00 111 GLU A CA 1
ATOM 847 C C . GLU A 1 111 ? 1.754 9.442 -20.515 1.00 97.00 111 GLU A C 1
ATOM 849 O O . GLU A 1 111 ? 1.044 9.804 -19.575 1.00 97.00 111 GLU A O 1
ATOM 854 N N . LYS A 1 112 ? 1.971 8.145 -20.769 1.00 97.75 112 LYS A N 1
ATOM 855 C CA . LYS A 1 112 ? 1.375 7.071 -19.965 1.00 97.75 112 LYS A CA 1
ATOM 856 C C . LYS A 1 112 ? 1.856 7.095 -18.511 1.00 97.75 112 LYS A C 1
ATOM 858 O O . LYS A 1 112 ? 1.080 6.774 -17.612 1.00 97.75 112 LYS A O 1
ATOM 863 N N . LEU A 1 113 ? 3.120 7.449 -18.269 1.00 97.06 113 LEU A N 1
ATOM 864 C CA . LEU A 1 113 ? 3.653 7.595 -16.912 1.00 97.06 113 LEU A CA 1
ATOM 865 C C . LEU A 1 113 ? 2.987 8.756 -16.169 1.00 97.06 113 LEU A C 1
ATOM 867 O O . LEU A 1 113 ? 2.614 8.577 -15.014 1.00 97.06 113 LEU A O 1
ATOM 871 N N . LEU A 1 114 ? 2.767 9.895 -16.835 1.00 96.81 114 LEU A N 1
ATOM 872 C CA . LEU A 1 114 ? 2.039 11.030 -16.255 1.00 96.81 114 LEU A CA 1
ATOM 873 C C . LEU A 1 114 ? 0.589 10.665 -15.910 1.00 96.81 114 LEU A C 1
ATOM 875 O O . LEU A 1 114 ? 0.102 11.004 -14.833 1.00 96.81 114 LEU A O 1
ATOM 879 N N . GLU A 1 115 ? -0.100 9.934 -16.791 1.00 97.00 115 GLU A N 1
ATOM 880 C CA . GLU A 1 115 ? -1.459 9.457 -16.508 1.00 97.00 115 GLU A CA 1
ATOM 881 C C . GLU A 1 115 ? -1.486 8.509 -15.296 1.00 97.00 115 GLU A C 1
ATOM 883 O O . GLU A 1 115 ? -2.373 8.593 -14.440 1.00 97.00 115 GLU A O 1
ATOM 888 N N . LEU A 1 116 ? -0.512 7.598 -15.211 1.00 97.31 116 LEU A N 1
ATOM 889 C CA . LEU A 1 116 ? -0.428 6.634 -14.121 1.00 97.31 116 LEU A CA 1
ATOM 890 C C . LEU A 1 116 ? -0.114 7.315 -12.782 1.00 97.31 116 LEU A C 1
ATOM 892 O O . LEU A 1 116 ? -0.733 6.964 -11.779 1.00 97.31 116 LEU A O 1
ATOM 896 N N . ASP A 1 117 ? 0.775 8.308 -12.776 1.00 97.44 117 ASP A N 1
ATOM 897 C CA . ASP A 1 117 ? 1.089 9.120 -11.596 1.00 97.44 117 ASP A CA 1
ATOM 898 C C . ASP A 1 117 ? -0.153 9.866 -11.081 1.00 97.44 117 ASP A C 1
ATOM 900 O O . ASP A 1 117 ? -0.478 9.807 -9.893 1.00 97.44 117 ASP A O 1
ATOM 904 N N . GLY A 1 118 ? -0.952 10.437 -11.991 1.00 97.62 118 GLY A N 1
ATOM 905 C CA . GLY A 1 118 ? -2.240 11.045 -11.647 1.00 97.62 118 GLY A CA 1
ATOM 906 C C . GLY A 1 118 ? -3.217 10.064 -10.983 1.00 97.62 118 GLY A C 1
ATOM 907 O O . GLY A 1 118 ? -3.851 10.394 -9.976 1.00 97.62 118 GLY A O 1
ATOM 908 N N . LYS A 1 119 ? -3.311 8.826 -11.490 1.00 98.06 119 LYS A N 1
ATOM 909 C CA . LYS A 1 119 ? -4.139 7.771 -10.871 1.00 98.06 119 LYS A CA 1
ATOM 910 C C . LYS A 1 119 ? -3.616 7.362 -9.495 1.00 98.06 119 LYS A C 1
ATOM 912 O O . LYS A 1 119 ? -4.415 7.164 -8.580 1.00 98.06 119 LYS A O 1
ATOM 917 N N . VAL A 1 120 ? -2.297 7.250 -9.329 1.00 98.06 120 VAL A N 1
ATOM 918 C CA . VAL A 1 120 ? -1.668 6.939 -8.036 1.00 98.06 120 VAL A CA 1
ATOM 919 C C . VAL A 1 120 ? -1.955 8.042 -7.018 1.00 98.06 120 VAL A C 1
ATOM 921 O O . VAL A 1 120 ? -2.374 7.735 -5.902 1.00 98.06 120 VAL A O 1
ATOM 924 N N . ALA A 1 121 ? -1.832 9.314 -7.402 1.00 97.38 121 ALA A N 1
ATOM 925 C CA . ALA A 1 121 ? -2.177 10.442 -6.541 1.00 97.38 121 ALA A CA 1
ATOM 926 C C . ALA A 1 121 ? -3.650 10.388 -6.095 1.00 97.38 121 ALA A C 1
ATOM 928 O O . ALA A 1 121 ? -3.941 10.477 -4.901 1.00 97.38 121 ALA A O 1
ATOM 929 N N . GLN A 1 122 ? -4.576 10.141 -7.029 1.00 97.88 122 GLN A N 1
ATOM 930 C CA . GLN A 1 122 ? -6.000 9.992 -6.716 1.00 97.88 122 GLN A CA 1
ATOM 931 C C . GLN A 1 122 ? -6.266 8.817 -5.761 1.00 97.88 122 GLN A C 1
ATOM 933 O O . GLN A 1 122 ? -7.058 8.937 -4.822 1.00 97.88 122 GLN A O 1
ATOM 938 N N . HIS A 1 123 ? -5.624 7.670 -5.989 1.00 98.00 123 HIS A N 1
ATOM 939 C CA . HIS A 1 123 ? -5.747 6.508 -5.111 1.00 98.00 123 HIS A CA 1
ATOM 940 C C . HIS A 1 123 ? -5.209 6.796 -3.708 1.00 98.00 123 HIS A C 1
ATOM 942 O O . HIS A 1 123 ? -5.877 6.451 -2.736 1.00 98.00 123 HIS A O 1
ATOM 948 N N . ASN A 1 124 ? -4.080 7.494 -3.585 1.00 97.69 124 ASN A N 1
ATOM 949 C CA . ASN A 1 124 ? -3.529 7.894 -2.291 1.00 97.69 124 ASN A CA 1
ATOM 950 C C . ASN A 1 124 ? -4.487 8.813 -1.521 1.00 97.69 124 ASN A C 1
ATOM 952 O O . ASN A 1 124 ? -4.702 8.606 -0.327 1.00 97.69 124 ASN A O 1
ATOM 956 N N . THR A 1 125 ? -5.143 9.766 -2.193 1.00 97.94 125 THR A N 1
ATOM 957 C CA . THR A 1 125 ? -6.189 10.591 -1.564 1.00 97.94 125 THR A CA 1
ATOM 958 C C . THR A 1 125 ? -7.363 9.744 -1.069 1.00 97.94 125 THR A C 1
ATOM 960 O O . THR A 1 125 ? -7.836 9.940 0.051 1.00 97.94 125 THR A O 1
ATOM 963 N N . ARG A 1 126 ? -7.824 8.770 -1.868 1.00 98.12 126 ARG A N 1
ATOM 964 C CA . ARG A 1 126 ? -8.908 7.853 -1.468 1.00 98.12 126 ARG A CA 1
ATOM 965 C C . ARG A 1 126 ? -8.515 6.994 -0.268 1.00 98.12 126 ARG A C 1
ATOM 967 O O . ARG A 1 126 ? -9.325 6.837 0.639 1.00 98.12 126 ARG A O 1
ATOM 974 N N . ILE A 1 127 ? -7.293 6.464 -0.251 1.00 98.00 127 ILE A N 1
ATOM 975 C CA . ILE A 1 127 ? -6.761 5.688 0.876 1.00 98.00 127 ILE A CA 1
ATOM 976 C C . ILE A 1 127 ? -6.726 6.556 2.139 1.00 98.00 127 ILE A C 1
ATOM 978 O O . ILE A 1 127 ? -7.230 6.128 3.171 1.00 98.00 127 ILE A O 1
ATOM 982 N N . GLY A 1 128 ? -6.236 7.796 2.050 1.00 97.88 128 GLY A N 1
ATOM 983 C CA . GLY A 1 128 ? -6.230 8.726 3.183 1.00 97.88 128 GLY A CA 1
ATOM 984 C C . GLY A 1 128 ? -7.629 8.991 3.755 1.00 97.88 128 GLY A C 1
ATOM 985 O O . GLY A 1 128 ? -7.821 8.942 4.969 1.00 97.88 128 GLY A O 1
ATOM 986 N N . ALA A 1 129 ? -8.628 9.198 2.891 1.00 97.38 129 ALA A N 1
ATOM 987 C CA . ALA A 1 129 ? -10.016 9.374 3.323 1.00 97.38 129 ALA A CA 1
ATOM 988 C C . ALA A 1 129 ? -10.586 8.117 4.009 1.00 97.38 129 ALA A C 1
ATOM 990 O O . ALA A 1 129 ? -11.296 8.227 5.009 1.00 97.38 129 ALA A O 1
ATOM 991 N N . LEU A 1 130 ? -10.257 6.924 3.503 1.00 97.75 130 LEU A N 1
ATOM 992 C CA . LEU A 1 130 ? -10.695 5.658 4.095 1.00 97.75 130 LEU A CA 1
ATOM 993 C C . LEU A 1 130 ? -10.050 5.400 5.461 1.00 97.75 130 LEU A C 1
ATOM 995 O O . LEU A 1 130 ? -10.748 4.975 6.379 1.00 97.75 130 LEU A O 1
ATOM 999 N N . GLU A 1 131 ? -8.757 5.686 5.627 1.00 97.19 131 GLU A N 1
ATOM 1000 C CA . GLU A 1 131 ? -8.076 5.554 6.925 1.00 97.19 131 GLU A CA 1
ATOM 1001 C C . GLU A 1 131 ? -8.627 6.548 7.963 1.00 97.19 131 GLU A C 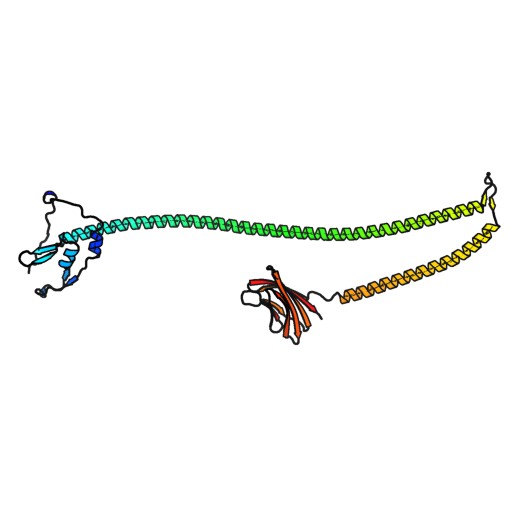1
ATOM 1003 O O . GLU A 1 131 ? -8.826 6.181 9.126 1.00 97.19 131 GLU A O 1
ATOM 1008 N N . SER A 1 132 ? -8.973 7.776 7.549 1.00 97.12 132 SER A N 1
ATOM 1009 C CA . SER A 1 132 ? -9.681 8.734 8.415 1.00 97.12 132 SER A CA 1
ATOM 1010 C C . SER A 1 132 ? -11.047 8.194 8.841 1.00 97.12 132 SER A C 1
ATOM 1012 O O . SER A 1 132 ? -11.347 8.125 10.032 1.00 97.12 132 SER A O 1
ATOM 1014 N N . TRP A 1 133 ? -11.854 7.728 7.883 1.00 97.62 133 TRP A N 1
ATOM 1015 C CA . TRP A 1 133 ? -13.176 7.167 8.166 1.00 97.62 133 TRP A CA 1
ATOM 1016 C C . TRP A 1 133 ? -13.113 5.943 9.086 1.00 97.62 133 TRP A C 1
ATOM 1018 O O . TRP A 1 133 ? -13.929 5.809 9.999 1.00 97.62 133 TRP A O 1
ATOM 1028 N N . LYS A 1 134 ? -12.129 5.062 8.878 1.00 98.00 134 LYS A N 1
ATOM 1029 C CA . LYS A 1 134 ? -11.878 3.898 9.733 1.00 98.00 134 LYS A CA 1
ATOM 1030 C C . LYS A 1 134 ? -11.545 4.325 11.159 1.00 98.00 134 LYS A C 1
ATOM 1032 O O . LYS A 1 134 ? -12.110 3.769 12.096 1.00 98.00 134 LYS A O 1
ATOM 1037 N N . THR A 1 135 ? -10.672 5.317 11.322 1.00 97.69 135 THR A N 1
ATOM 1038 C CA . THR A 1 135 ? -10.298 5.847 12.641 1.00 97.69 135 THR A CA 1
ATOM 1039 C C . THR A 1 135 ? -11.523 6.399 13.367 1.00 97.69 135 THR A C 1
ATOM 1041 O O . THR A 1 135 ? -11.800 6.008 14.498 1.00 97.69 135 THR A O 1
ATOM 1044 N N . GLU A 1 136 ? -12.325 7.222 12.691 1.00 97.62 136 GLU A N 1
ATOM 1045 C CA . GLU A 1 136 ? -13.571 7.748 13.254 1.00 97.62 136 GLU A CA 1
ATOM 1046 C C . GLU A 1 136 ? -14.580 6.646 13.597 1.00 97.62 136 GLU A C 1
ATOM 1048 O O . GLU A 1 136 ? -15.282 6.735 14.605 1.00 97.62 136 GLU A O 1
ATOM 1053 N N . ALA A 1 137 ? -14.687 5.609 12.761 1.00 97.88 137 ALA A N 1
ATOM 1054 C CA . ALA A 1 137 ? -15.581 4.484 13.006 1.00 97.88 137 ALA A CA 1
ATOM 1055 C C . ALA A 1 137 ? -15.184 3.716 14.270 1.00 97.88 137 ALA A C 1
ATOM 1057 O O . ALA A 1 137 ? -16.054 3.439 15.093 1.00 97.88 137 ALA A O 1
ATOM 1058 N N . VAL A 1 138 ? -13.889 3.449 14.458 1.00 97.81 138 VAL A N 1
ATOM 1059 C CA . VAL A 1 138 ? -13.368 2.816 15.677 1.00 97.81 138 VAL A CA 1
ATOM 1060 C C . VAL A 1 138 ? -13.668 3.682 16.900 1.00 97.81 138 VAL A C 1
ATOM 1062 O O . VAL A 1 138 ? -14.258 3.188 17.852 1.00 97.81 138 VAL A O 1
ATOM 1065 N N . THR A 1 139 ? -13.404 4.992 16.845 1.00 97.25 139 THR A N 1
ATOM 1066 C CA . THR A 1 139 ? -13.732 5.902 17.957 1.00 97.25 139 THR A CA 1
ATOM 1067 C C . THR A 1 139 ? -15.226 5.904 18.293 1.00 97.25 139 THR A C 1
ATOM 1069 O O . THR A 1 139 ? -15.602 5.910 19.464 1.00 97.25 139 THR A O 1
ATOM 1072 N N . ARG A 1 140 ? -16.110 5.876 17.285 1.00 97.62 140 ARG A N 1
ATOM 1073 C CA . ARG A 1 140 ? -17.559 5.753 17.518 1.00 97.62 140 ARG A CA 1
ATOM 1074 C C . ARG A 1 140 ? -17.908 4.434 18.210 1.00 97.62 140 ARG A C 1
ATOM 1076 O O . ARG A 1 140 ? -18.730 4.450 19.121 1.00 97.62 140 ARG A O 1
ATOM 1083 N N . MET A 1 141 ? -17.290 3.325 17.806 1.00 97.12 141 MET A N 1
ATOM 1084 C CA . MET A 1 141 ? -17.509 2.016 18.428 1.00 97.12 141 MET A CA 1
ATOM 1085 C C . MET A 1 141 ? -17.021 1.979 19.879 1.00 97.12 141 MET A C 1
ATOM 1087 O O . MET A 1 141 ? -17.760 1.505 20.737 1.00 97.12 141 MET A O 1
ATOM 1091 N N . ASP A 1 142 ? -15.851 2.545 20.174 1.00 97.06 142 ASP A N 1
ATOM 1092 C CA . ASP A 1 142 ? -15.322 2.628 21.542 1.00 97.06 142 ASP A CA 1
ATOM 1093 C C . ASP A 1 142 ? -16.247 3.452 22.449 1.00 97.06 142 ASP A C 1
ATOM 1095 O O . ASP A 1 142 ? -16.586 3.037 23.558 1.00 97.06 142 ASP A O 1
ATOM 1099 N N . ASN A 1 143 ? -16.741 4.590 21.949 1.00 96.94 143 ASN A N 1
ATOM 1100 C CA . ASN A 1 143 ? -17.714 5.413 22.670 1.00 96.94 143 ASN A CA 1
ATOM 1101 C C . ASN A 1 143 ? -19.031 4.661 22.921 1.00 96.94 143 ASN A C 1
ATOM 1103 O O . ASN A 1 143 ? -19.612 4.768 24.003 1.00 96.94 143 ASN A O 1
ATOM 1107 N N . MET A 1 144 ? -19.510 3.893 21.937 1.00 97.25 144 MET A N 1
ATOM 1108 C CA . MET A 1 144 ? -20.697 3.052 22.099 1.00 97.25 144 MET A CA 1
ATOM 1109 C C . MET A 1 144 ? -20.470 1.949 23.134 1.00 97.25 144 MET A C 1
ATOM 1111 O O . MET A 1 144 ? -21.349 1.723 23.963 1.00 97.25 144 MET A O 1
ATOM 1115 N N . GLN A 1 145 ? -19.302 1.303 23.128 1.00 95.81 145 GLN A N 1
ATOM 1116 C CA . GLN A 1 145 ? -18.953 0.289 24.120 1.00 95.81 145 GLN A CA 1
ATOM 1117 C C . GLN A 1 145 ? -18.936 0.886 25.531 1.00 95.81 145 GLN A C 1
ATOM 1119 O O . GLN A 1 145 ? -19.584 0.346 26.423 1.00 95.81 145 GLN A O 1
ATOM 1124 N N . GLY A 1 146 ? -18.319 2.057 25.718 1.00 96.62 146 GLY A N 1
ATOM 1125 C CA . GLY A 1 146 ? -18.334 2.754 27.007 1.00 96.62 146 GLY A CA 1
ATOM 1126 C C . GLY A 1 146 ? -19.749 3.111 27.486 1.00 96.62 146 GLY A C 1
ATOM 1127 O O . GLY A 1 146 ? -20.061 2.983 28.670 1.00 96.62 146 GLY A O 1
ATOM 1128 N N . ALA A 1 147 ? -20.644 3.507 26.575 1.00 96.81 147 ALA A N 1
ATOM 1129 C CA . ALA A 1 147 ? -22.048 3.757 26.909 1.00 96.81 147 ALA A CA 1
ATOM 1130 C C . ALA A 1 147 ? -22.803 2.472 27.303 1.00 96.81 147 ALA A C 1
ATOM 1132 O O . ALA A 1 147 ? -23.638 2.501 28.211 1.00 96.81 147 ALA A O 1
ATOM 1133 N N . ILE A 1 148 ? -22.511 1.348 26.643 1.00 96.62 148 ILE A N 1
ATOM 1134 C CA . ILE A 1 148 ? -23.066 0.034 26.988 1.00 96.62 148 ILE A CA 1
ATOM 1135 C C . ILE A 1 148 ? -22.593 -0.386 28.381 1.00 96.62 148 ILE A C 1
ATOM 1137 O O . ILE A 1 148 ? -23.426 -0.758 29.206 1.00 96.62 148 ILE A O 1
ATOM 1141 N N . ASP A 1 149 ? -21.300 -0.255 28.673 1.00 96.25 149 ASP A N 1
ATOM 1142 C CA . ASP A 1 149 ? -20.720 -0.625 29.967 1.00 96.25 149 ASP A CA 1
ATOM 1143 C C . ASP A 1 149 ? -21.346 0.186 31.116 1.00 96.25 149 ASP A C 1
ATOM 1145 O O . ASP A 1 149 ? -21.748 -0.376 32.138 1.00 96.25 149 ASP A O 1
ATOM 1149 N N . LEU A 1 150 ? -21.542 1.497 30.919 1.00 96.81 150 LEU A N 1
ATOM 1150 C CA . LEU A 1 150 ? -22.248 2.361 31.874 1.00 96.81 150 LEU A CA 1
ATOM 1151 C C . LEU A 1 150 ? -23.698 1.919 32.109 1.00 96.81 150 LEU A C 1
ATOM 1153 O O . LEU A 1 150 ? -24.196 1.962 33.236 1.00 96.81 150 LEU A O 1
ATOM 1157 N N . ASN A 1 151 ? -24.400 1.502 31.056 1.00 97.25 151 ASN A N 1
ATOM 1158 C CA . ASN A 1 151 ? -25.765 1.004 31.190 1.00 97.25 151 ASN A CA 1
ATOM 1159 C C . ASN A 1 151 ? -25.803 -0.348 31.914 1.00 97.25 151 ASN A C 1
ATOM 1161 O O . ASN A 1 151 ? -26.674 -0.543 32.761 1.00 97.25 151 ASN A O 1
ATOM 1165 N N . ILE A 1 152 ? -24.853 -1.249 31.645 1.00 96.06 152 ILE A N 1
ATOM 1166 C CA . ILE A 1 152 ? -24.707 -2.521 32.369 1.00 96.06 152 ILE A CA 1
ATOM 1167 C C . ILE A 1 152 ? -24.480 -2.258 33.860 1.00 96.06 152 ILE A C 1
ATOM 1169 O O . ILE A 1 152 ? -25.139 -2.881 34.692 1.00 96.06 152 ILE A O 1
ATOM 1173 N N . GLN A 1 153 ? -23.622 -1.293 34.206 1.00 94.88 153 GLN A N 1
ATOM 1174 C CA . GLN A 1 153 ? -23.396 -0.904 35.597 1.00 94.88 153 GLN A CA 1
ATOM 1175 C C . GLN A 1 153 ? -24.691 -0.424 36.270 1.00 94.88 153 GLN A C 1
ATOM 1177 O O . GLN A 1 153 ? -25.052 -0.924 37.334 1.00 94.88 153 GLN A O 1
ATOM 1182 N N . LYS A 1 154 ? -25.444 0.480 35.629 1.00 96.56 154 LYS A N 1
ATOM 1183 C CA . LYS A 1 154 ? -26.738 0.955 36.155 1.00 96.56 154 LYS A CA 1
ATOM 1184 C C . LYS A 1 154 ? -27.757 -0.173 36.318 1.00 96.56 154 LYS A C 1
ATOM 1186 O O . LYS A 1 154 ? -28.519 -0.186 37.281 1.00 96.56 154 LYS A O 1
ATOM 1191 N N . ILE A 1 155 ? -27.790 -1.126 35.387 1.00 95.81 155 ILE A N 1
ATOM 1192 C CA . ILE A 1 155 ? -28.664 -2.303 35.485 1.00 95.81 155 ILE A CA 1
ATOM 1193 C C . ILE A 1 155 ? -28.260 -3.167 36.684 1.00 95.81 155 ILE A C 1
ATOM 1195 O O . ILE A 1 155 ? -29.137 -3.622 37.420 1.00 95.81 155 ILE A O 1
ATOM 1199 N N . ALA A 1 156 ? -26.961 -3.365 36.923 1.00 93.31 156 ALA A N 1
ATOM 1200 C CA . ALA A 1 156 ? -26.472 -4.102 38.085 1.00 93.31 156 ALA A CA 1
ATOM 1201 C C . ALA A 1 156 ? -26.847 -3.403 39.406 1.00 93.31 156 ALA A C 1
ATOM 1203 O O . ALA A 1 156 ? -27.365 -4.052 40.316 1.00 93.31 156 ALA A O 1
ATOM 1204 N N . GLU A 1 157 ? -26.676 -2.080 39.484 1.00 94.88 157 GLU A N 1
ATOM 1205 C CA . GLU A 1 157 ? -27.087 -1.260 40.634 1.00 94.88 157 GLU A CA 1
ATOM 1206 C C . GLU A 1 157 ? -28.596 -1.373 40.900 1.00 94.88 157 GLU A C 1
ATOM 1208 O O . GLU A 1 157 ? -29.019 -1.665 42.022 1.00 94.88 157 GLU A O 1
ATOM 1213 N N . ASN A 1 158 ? -29.418 -1.239 39.857 1.00 95.75 158 ASN A N 1
ATOM 1214 C CA . ASN A 1 158 ? -30.867 -1.406 39.960 1.00 95.75 158 ASN A CA 1
ATOM 1215 C C . ASN A 1 158 ? -31.257 -2.827 40.388 1.00 95.75 158 ASN A C 1
ATOM 1217 O O . ASN A 1 158 ? -32.175 -2.999 41.187 1.00 95.75 158 ASN A O 1
ATOM 1221 N N . THR A 1 159 ? -30.553 -3.850 39.899 1.00 96.25 159 THR A N 1
ATOM 1222 C CA . THR A 1 159 ? -30.799 -5.250 40.276 1.00 96.25 159 THR A CA 1
ATOM 1223 C C . THR A 1 159 ? -30.547 -5.467 41.768 1.00 96.25 159 THR A C 1
ATOM 1225 O O . THR A 1 159 ? -31.361 -6.096 42.445 1.00 96.25 159 THR A O 1
ATOM 1228 N N . LEU A 1 160 ? -29.468 -4.897 42.312 1.00 94.94 160 LEU A N 1
ATOM 1229 C CA . LEU A 1 160 ? -29.165 -4.959 43.743 1.00 94.94 160 LEU A CA 1
ATOM 1230 C C . LEU A 1 160 ? -30.212 -4.216 44.590 1.00 94.94 160 LEU A C 1
ATOM 1232 O O . LEU A 1 160 ? -30.635 -4.710 45.642 1.00 94.94 160 LEU A O 1
ATOM 1236 N N . ALA A 1 161 ? -30.663 -3.047 44.126 1.00 94.81 161 ALA A N 1
ATOM 1237 C CA . ALA A 1 161 ? -31.735 -2.299 44.779 1.00 94.81 161 ALA A CA 1
ATOM 1238 C C . ALA A 1 161 ? -33.043 -3.110 44.816 1.00 94.81 161 ALA A C 1
ATOM 1240 O O . ALA A 1 161 ? -33.687 -3.196 45.862 1.00 94.81 161 ALA A O 1
ATOM 1241 N N . ILE A 1 162 ? -33.395 -3.779 43.712 1.00 95.56 162 ILE A N 1
ATOM 1242 C CA . ILE A 1 162 ? -34.558 -4.673 43.641 1.00 95.56 162 ILE A CA 1
ATOM 1243 C C . ILE A 1 162 ? -34.414 -5.826 44.636 1.00 95.56 162 ILE A C 1
ATOM 1245 O O . ILE A 1 162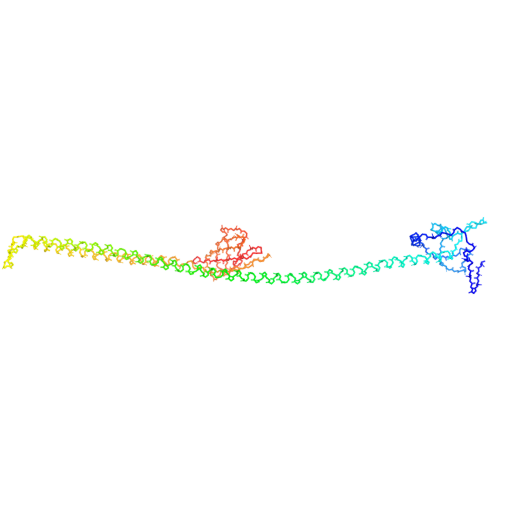 ? -35.326 -6.036 45.426 1.00 95.56 162 ILE A O 1
ATOM 1249 N N . GLN A 1 163 ? -33.271 -6.519 44.676 1.00 95.38 163 GLN A N 1
ATOM 1250 C CA . GLN A 1 163 ? -33.039 -7.611 45.636 1.00 95.38 163 GLN A CA 1
ATOM 1251 C C . GLN A 1 163 ? -33.189 -7.156 47.094 1.00 95.38 163 GLN A C 1
ATOM 1253 O O . GLN A 1 163 ? -33.727 -7.880 47.933 1.00 95.38 163 GLN A O 1
ATOM 1258 N N . THR A 1 164 ? -32.719 -5.947 47.402 1.00 95.75 164 THR A N 1
ATOM 1259 C CA . THR A 1 164 ? -32.850 -5.355 48.738 1.00 95.75 164 THR A CA 1
ATOM 1260 C C . THR A 1 164 ? -34.315 -5.084 49.076 1.00 95.75 164 THR A C 1
ATOM 1262 O O . THR A 1 164 ? -34.771 -5.443 50.163 1.00 95.75 164 THR A O 1
ATOM 1265 N N . ASN A 1 165 ? -35.065 -4.514 48.132 1.00 94.88 165 ASN A N 1
ATOM 1266 C CA . ASN A 1 165 ? -36.495 -4.263 48.289 1.00 94.88 165 ASN A CA 1
ATOM 1267 C C . ASN A 1 165 ? -37.296 -5.567 48.410 1.00 94.88 165 ASN A C 1
ATOM 1269 O O . ASN A 1 165 ? -38.178 -5.644 49.259 1.00 94.88 165 ASN A O 1
ATOM 1273 N N . THR A 1 166 ? -36.960 -6.611 47.647 1.00 96.94 166 THR A N 1
ATOM 1274 C CA . THR A 1 166 ? -37.586 -7.939 47.763 1.00 96.94 166 THR A CA 1
ATOM 1275 C C . THR A 1 166 ? -37.434 -8.499 49.175 1.00 96.94 166 THR A C 1
ATOM 1277 O O . THR A 1 166 ? -38.431 -8.860 49.789 1.00 96.94 166 THR A O 1
ATOM 1280 N N . LYS A 1 167 ? -36.224 -8.464 49.753 1.00 94.44 167 LYS A N 1
ATOM 1281 C CA . LYS A 1 167 ? -36.002 -8.898 51.146 1.00 94.44 167 LYS A CA 1
ATOM 1282 C C . LYS A 1 167 ? -36.772 -8.060 52.166 1.00 94.44 167 LYS A C 1
ATOM 1284 O O . LYS A 1 167 ? -37.167 -8.564 53.212 1.00 94.44 167 LYS A O 1
ATOM 1289 N N . ALA A 1 168 ? -36.942 -6.762 51.914 1.00 94.19 168 ALA A N 1
ATOM 1290 C CA . ALA A 1 168 ? -37.747 -5.909 52.784 1.00 94.19 168 ALA A CA 1
ATOM 1291 C C . ALA A 1 168 ? -39.236 -6.289 52.725 1.00 94.19 168 ALA A C 1
ATOM 1293 O O . ALA A 1 168 ? -39.889 -6.310 53.764 1.00 94.19 168 ALA A O 1
ATOM 1294 N N . ILE A 1 169 ? -39.743 -6.633 51.537 1.00 95.38 169 ILE A N 1
ATOM 1295 C CA . ILE A 1 169 ? -41.113 -7.124 51.343 1.00 95.38 169 ILE A CA 1
ATOM 1296 C C . ILE A 1 169 ? -41.313 -8.467 52.054 1.00 95.38 169 ILE A C 1
ATOM 1298 O O . ILE A 1 169 ? -42.293 -8.604 52.773 1.00 95.38 169 ILE A O 1
ATOM 1302 N N . GLU A 1 170 ? -40.372 -9.409 51.941 1.00 94.94 170 GLU A N 1
ATOM 1303 C CA . GLU A 1 170 ? -40.428 -10.697 52.659 1.00 94.94 170 GLU A CA 1
ATOM 1304 C C . GLU A 1 170 ? -40.546 -10.497 54.180 1.00 94.94 170 GLU A C 1
ATOM 1306 O O . GLU A 1 170 ? -41.413 -11.078 54.823 1.00 94.94 170 GLU A O 1
ATOM 1311 N N . ARG A 1 171 ? -39.749 -9.589 54.763 1.00 94.25 171 ARG A N 1
ATOM 1312 C CA . ARG A 1 171 ? -39.852 -9.267 56.200 1.00 94.25 171 ARG A CA 1
ATOM 1313 C C . ARG A 1 171 ? -41.192 -8.640 56.583 1.00 94.25 171 ARG A C 1
ATOM 1315 O O . ARG A 1 171 ? -41.656 -8.838 57.703 1.00 94.25 171 ARG A O 1
ATOM 1322 N N . LEU A 1 172 ? -41.771 -7.822 55.703 1.00 95.69 172 LEU A N 1
ATOM 1323 C CA . LEU A 1 172 ? -43.093 -7.236 55.932 1.00 95.69 172 LEU A CA 1
ATOM 1324 C C . LEU A 1 172 ? -44.189 -8.304 55.873 1.00 95.69 172 LEU A C 1
ATOM 1326 O O . LEU A 1 172 ? -45.124 -8.225 56.665 1.00 95.69 172 LEU A O 1
ATOM 1330 N N . ASP A 1 173 ? -44.057 -9.293 54.988 1.00 96.31 173 ASP A N 1
ATOM 1331 C CA . ASP A 1 173 ? -44.975 -10.431 54.881 1.00 96.31 173 ASP A CA 1
ATOM 1332 C C . ASP A 1 173 ? -44.948 -11.290 56.158 1.00 96.31 173 ASP A C 1
ATOM 1334 O O . ASP A 1 173 ? -45.992 -11.533 56.766 1.00 96.31 173 ASP A O 1
ATOM 1338 N N . ASP A 1 174 ? -43.752 -11.617 56.663 1.00 95.00 174 ASP A N 1
ATOM 1339 C CA . ASP A 1 174 ? -43.578 -12.310 57.948 1.00 95.00 174 ASP A CA 1
ATOM 1340 C C . ASP A 1 174 ? -44.208 -11.522 59.112 1.00 95.00 174 ASP A C 1
ATOM 1342 O O . ASP A 1 174 ? -44.919 -12.076 59.957 1.00 95.00 174 ASP A O 1
ATOM 1346 N N . ALA A 1 175 ? -43.985 -10.204 59.160 1.00 94.19 175 ALA A N 1
ATOM 1347 C CA . ALA A 1 175 ? -44.574 -9.343 60.184 1.00 94.19 175 ALA A CA 1
ATOM 1348 C C . ALA A 1 175 ? -46.112 -9.336 60.110 1.00 94.19 175 ALA A C 1
ATOM 1350 O O . ALA A 1 175 ? -46.777 -9.418 61.144 1.00 94.19 175 ALA A O 1
ATOM 1351 N N . LEU A 1 176 ? -46.687 -9.297 58.905 1.00 95.25 176 LEU A N 1
ATOM 1352 C CA . LEU A 1 176 ? -48.130 -9.409 58.683 1.00 95.25 176 LEU A CA 1
ATOM 1353 C C . LEU A 1 176 ? -48.682 -10.751 59.171 1.00 95.25 176 LEU A C 1
ATOM 1355 O O . LEU A 1 176 ? -49.704 -10.763 59.857 1.00 95.25 176 LEU A O 1
ATOM 1359 N N . LEU A 1 177 ? -47.986 -11.858 58.900 1.00 94.44 177 LEU A N 1
ATOM 1360 C CA . LEU A 1 177 ? -48.378 -13.189 59.366 1.00 94.44 177 LEU A CA 1
ATOM 1361 C C . LEU A 1 177 ? -48.402 -13.273 60.903 1.00 94.44 177 LEU A C 1
ATOM 1363 O O . LEU A 1 177 ? -49.354 -13.789 61.492 1.00 94.44 177 LEU A O 1
ATOM 1367 N N . THR A 1 178 ? -47.379 -12.729 61.573 1.00 94.31 178 THR A N 1
ATOM 1368 C CA . THR A 1 178 ? -47.337 -12.690 63.049 1.00 94.31 178 THR A CA 1
ATOM 1369 C C . THR A 1 178 ? -48.439 -11.812 63.644 1.00 94.31 178 THR A C 1
ATOM 1371 O O . THR A 1 178 ? -49.033 -12.160 64.673 1.00 94.31 178 THR A O 1
ATOM 1374 N N . LEU A 1 179 ? -48.749 -10.689 62.992 1.00 94.94 179 LEU A N 1
ATOM 1375 C CA . LEU A 1 179 ? -49.832 -9.807 63.402 1.00 94.94 179 LEU A CA 1
ATOM 1376 C C . LEU A 1 179 ? -51.192 -10.495 63.246 1.00 94.94 179 LEU A C 1
ATOM 1378 O O . LEU A 1 179 ? -51.984 -10.452 64.184 1.00 94.94 179 LEU A O 1
ATOM 1382 N N . ASP A 1 180 ? -51.443 -11.171 62.122 1.00 94.69 180 ASP A N 1
ATOM 1383 C CA . ASP A 1 180 ? -52.680 -11.929 61.885 1.00 94.69 180 ASP A CA 1
ATOM 1384 C C . ASP A 1 180 ? -52.884 -13.019 62.950 1.00 94.69 180 ASP A C 1
ATOM 1386 O O . ASP A 1 180 ? -53.947 -13.108 63.571 1.00 94.69 180 ASP A O 1
ATOM 1390 N N . GLY A 1 181 ? -51.824 -13.769 63.276 1.00 91.50 181 GLY A N 1
ATOM 1391 C CA . GLY A 1 181 ? -51.843 -14.745 64.368 1.00 91.50 181 GLY A CA 1
ATOM 1392 C C . GLY A 1 181 ? -52.173 -14.121 65.731 1.00 91.50 181 GLY A C 1
ATOM 1393 O O . GLY A 1 181 ? -52.983 -14.664 66.486 1.00 91.50 181 GLY A O 1
ATOM 1394 N N . THR A 1 182 ? -51.608 -12.948 66.028 1.00 94.00 182 THR A N 1
ATOM 1395 C CA . THR A 1 182 ? -51.889 -12.197 67.265 1.00 94.00 182 THR A CA 1
ATOM 1396 C C . THR A 1 182 ? -53.336 -11.701 67.306 1.00 94.00 182 THR A C 1
ATOM 1398 O O . THR A 1 182 ? -54.007 -11.824 68.332 1.00 94.00 182 THR A O 1
ATOM 1401 N N . VAL A 1 183 ? -53.849 -11.168 66.195 1.00 94.50 183 VAL A N 1
ATOM 1402 C CA . VAL A 1 183 ? -55.240 -10.710 66.071 1.00 94.50 183 VAL A CA 1
ATOM 1403 C C . VAL A 1 183 ? -56.203 -11.876 66.261 1.00 94.50 183 VAL A C 1
ATOM 1405 O O . VAL A 1 183 ? -57.170 -11.746 67.016 1.00 94.50 183 VAL A O 1
ATOM 1408 N N . LYS A 1 184 ? -55.923 -13.033 65.654 1.00 93.00 184 LYS A N 1
ATOM 1409 C CA . LYS A 1 184 ? -56.715 -14.250 65.846 1.00 93.00 184 LYS A CA 1
ATOM 1410 C C . LYS A 1 184 ? -56.707 -14.702 67.306 1.00 93.00 184 LYS A C 1
ATOM 1412 O O . LYS A 1 184 ? -57.775 -14.890 67.882 1.00 93.00 184 LYS A O 1
ATOM 1417 N N . GLY A 1 185 ? -55.532 -14.779 67.935 1.00 90.81 185 GLY A N 1
ATOM 1418 C CA . GLY A 1 185 ? -55.408 -15.132 69.352 1.00 90.81 185 GLY A CA 1
ATOM 1419 C C . GLY A 1 185 ? -56.171 -14.176 70.276 1.00 90.81 185 GLY A C 1
ATOM 1420 O O . GLY A 1 185 ? -56.879 -14.616 71.182 1.00 90.81 185 GLY A O 1
ATOM 1421 N N . ASN A 1 186 ? -56.102 -12.868 70.013 1.00 92.62 186 ASN A N 1
ATOM 1422 C CA . ASN A 1 186 ? -56.880 -11.864 70.740 1.00 92.62 186 ASN A CA 1
ATOM 1423 C C . ASN A 1 186 ? -58.389 -12.030 70.514 1.00 92.62 186 ASN A C 1
ATOM 1425 O O . ASN A 1 186 ? -59.167 -11.907 71.459 1.00 92.62 186 ASN A O 1
ATOM 1429 N N . THR A 1 187 ? -58.806 -12.340 69.286 1.00 93.88 187 THR A N 1
ATOM 1430 C CA . THR A 1 187 ? -60.213 -12.593 68.941 1.00 93.88 187 THR A CA 1
ATOM 1431 C C . THR A 1 187 ? -60.753 -13.800 69.709 1.00 93.88 187 THR A C 1
ATOM 1433 O O . THR A 1 187 ? -61.803 -13.702 70.348 1.00 93.88 187 THR A O 1
ATOM 1436 N N . ASP A 1 188 ? -60.002 -14.903 69.738 1.00 92.00 188 ASP A N 1
ATOM 1437 C CA . ASP A 1 188 ? -60.353 -16.115 70.484 1.00 92.00 188 ASP A CA 1
ATOM 1438 C C . ASP A 1 188 ? -60.398 -15.853 72.001 1.00 92.00 188 ASP A C 1
ATOM 1440 O O . ASP A 1 188 ? -61.318 -16.301 72.693 1.00 92.00 188 ASP A O 1
ATOM 1444 N N . ALA A 1 189 ? -59.448 -15.076 72.532 1.00 89.69 189 ALA A N 1
ATOM 1445 C CA . ALA A 1 189 ? -59.426 -14.681 73.939 1.00 89.69 189 ALA A CA 1
ATOM 1446 C C . ALA A 1 189 ? -60.648 -13.830 74.321 1.00 89.69 189 ALA A C 1
ATOM 1448 O O . ALA A 1 189 ? -61.277 -14.084 75.352 1.00 89.69 189 ALA A O 1
ATOM 1449 N N . ILE A 1 190 ? -61.026 -12.861 73.483 1.00 91.00 190 ILE A N 1
ATOM 1450 C CA . ILE A 1 190 ? -62.239 -12.053 73.668 1.00 91.00 190 ILE A CA 1
ATOM 1451 C C . ILE A 1 190 ? -63.483 -12.947 73.631 1.00 91.00 190 ILE A C 1
ATOM 1453 O O . ILE A 1 190 ? -64.339 -12.835 74.509 1.00 91.00 190 ILE A O 1
ATOM 1457 N N . ALA A 1 191 ? -63.574 -13.881 72.680 1.00 90.31 191 ALA A N 1
ATOM 1458 C CA . ALA A 1 191 ? -64.684 -14.828 72.603 1.00 90.31 191 ALA A CA 1
ATOM 1459 C C . ALA A 1 191 ? -64.784 -15.702 73.868 1.00 90.31 191 ALA A C 1
ATOM 1461 O O . ALA A 1 191 ? -65.874 -15.887 74.416 1.00 90.31 191 ALA A O 1
ATOM 1462 N N . ALA A 1 192 ? -63.651 -16.182 74.389 1.00 86.94 192 ALA A N 1
ATOM 1463 C CA . ALA A 1 192 ? -63.600 -16.950 75.630 1.00 86.94 192 ALA A CA 1
ATOM 1464 C C . ALA A 1 192 ? -64.021 -16.121 76.855 1.00 86.94 192 ALA A C 1
ATOM 1466 O O . ALA A 1 192 ? -64.739 -16.632 77.721 1.00 86.94 192 ALA A O 1
ATOM 1467 N N . ILE A 1 193 ? -63.607 -14.850 76.936 1.00 87.19 193 ILE A N 1
ATOM 1468 C CA . ILE A 1 193 ? -64.046 -13.914 77.981 1.00 87.19 193 ILE A CA 1
ATOM 1469 C C . ILE A 1 193 ? -65.557 -13.697 77.889 1.00 87.19 193 ILE A C 1
ATOM 1471 O O . ILE A 1 193 ? -66.240 -13.866 78.896 1.00 87.19 193 ILE A O 1
ATOM 1475 N N . ASN A 1 194 ? -66.090 -13.410 76.699 1.00 87.94 194 ASN A N 1
ATOM 1476 C CA . ASN A 1 194 ? -67.524 -13.204 76.484 1.00 87.94 194 ASN A CA 1
ATOM 1477 C C . ASN A 1 194 ? -68.341 -14.444 76.875 1.00 87.94 194 ASN A C 1
ATOM 1479 O O . ASN A 1 194 ? -69.342 -14.327 77.580 1.00 87.94 194 ASN A O 1
ATOM 1483 N N . ALA A 1 195 ? -67.882 -15.644 76.509 1.00 86.75 195 ALA A N 1
ATOM 1484 C CA . ALA A 1 195 ? -68.529 -16.894 76.900 1.00 86.75 195 ALA A CA 1
ATOM 1485 C C . ALA A 1 195 ? -68.492 -17.126 78.422 1.00 86.75 195 ALA A C 1
ATOM 1487 O O . ALA A 1 195 ? -69.478 -17.573 79.007 1.00 86.75 195 ALA A O 1
ATOM 1488 N N . ARG A 1 196 ? -67.370 -16.816 79.089 1.00 82.88 196 ARG A N 1
ATOM 1489 C CA . ARG A 1 196 ? -67.277 -16.861 80.561 1.00 82.88 196 ARG A CA 1
ATOM 1490 C C . ARG A 1 196 ? -68.186 -15.827 81.216 1.00 82.88 196 ARG A C 1
ATOM 1492 O O . ARG A 1 196 ? -68.761 -16.115 82.262 1.00 82.88 196 ARG A O 1
ATOM 1499 N N . TRP A 1 197 ? -68.296 -14.639 80.631 1.00 82.88 197 TRP A N 1
ATOM 1500 C CA . TRP A 1 197 ? -69.144 -13.571 81.141 1.00 82.88 197 TRP A CA 1
ATOM 1501 C C . TRP A 1 197 ? -70.617 -13.988 81.089 1.00 82.88 197 TRP A C 1
ATOM 1503 O O . TRP A 1 197 ? -71.278 -13.964 82.121 1.00 82.88 197 TRP A O 1
ATOM 1513 N N . ALA A 1 198 ? -71.072 -14.530 79.955 1.00 81.94 198 ALA A N 1
ATOM 1514 C CA . ALA A 1 198 ? -72.427 -15.060 79.790 1.00 81.94 198 ALA A CA 1
ATOM 1515 C C . ALA A 1 198 ? -72.771 -16.222 80.746 1.00 81.94 198 ALA A C 1
ATOM 1517 O O . ALA A 1 198 ? -73.922 -16.361 81.145 1.00 81.94 198 ALA A O 1
ATOM 1518 N N . ARG A 1 199 ? -71.793 -17.058 81.135 1.00 80.75 199 ARG A N 1
ATOM 1519 C CA . ARG A 1 199 ? -72.011 -18.137 82.123 1.00 80.75 199 ARG A CA 1
ATOM 1520 C C . ARG A 1 199 ? -72.096 -17.640 83.566 1.00 80.75 199 ARG A C 1
ATOM 1522 O O . ARG A 1 199 ? -72.844 -18.194 84.365 1.00 80.75 199 ARG A O 1
ATOM 1529 N N . ASN A 1 200 ? -71.302 -16.628 83.910 1.00 76.88 200 ASN A N 1
ATOM 1530 C CA . ASN A 1 200 ? -71.154 -16.182 85.295 1.00 76.88 200 ASN A CA 1
ATOM 1531 C C . ASN A 1 200 ? -72.095 -15.041 85.678 1.00 76.88 200 ASN A C 1
ATOM 1533 O O . ASN A 1 200 ? -72.310 -14.818 86.870 1.00 76.88 200 ASN A O 1
ATOM 1537 N N . PHE A 1 201 ? -72.617 -14.311 84.695 1.00 77.06 201 PHE A N 1
ATOM 1538 C CA . PHE A 1 201 ? -73.419 -13.120 84.913 1.00 77.06 201 PHE A CA 1
ATOM 1539 C C . PHE A 1 201 ? -74.690 -13.184 84.071 1.00 77.06 201 PHE A C 1
ATOM 1541 O O . PHE A 1 201 ? -74.637 -13.264 82.847 1.00 77.06 201 PHE A O 1
ATOM 1548 N N . THR A 1 202 ? -75.834 -13.105 84.745 1.00 77.25 202 THR A N 1
ATOM 1549 C CA . THR A 1 202 ? -77.162 -13.064 84.116 1.00 77.25 202 THR A CA 1
ATOM 1550 C C . THR A 1 202 ? -77.827 -11.754 84.508 1.00 77.25 202 THR A C 1
ATOM 1552 O O . THR A 1 202 ? -78.123 -11.547 85.687 1.00 77.25 202 THR A O 1
ATOM 1555 N N . ALA A 1 203 ? -78.009 -10.851 83.547 1.00 73.25 203 ALA A N 1
ATOM 1556 C CA . ALA A 1 203 ? -78.727 -9.596 83.757 1.00 73.25 203 ALA A CA 1
ATOM 1557 C C . ALA A 1 203 ? -80.244 -9.826 83.679 1.00 73.25 203 ALA A C 1
ATOM 1559 O O . ALA A 1 203 ? -80.706 -10.590 82.833 1.00 73.25 203 ALA A O 1
ATOM 1560 N N . ALA A 1 204 ? -81.009 -9.166 84.548 1.00 68.56 204 ALA A N 1
ATOM 1561 C CA . ALA A 1 204 ? -82.462 -9.087 84.414 1.00 68.56 204 ALA A CA 1
ATOM 1562 C C . ALA A 1 204 ? -82.849 -8.259 83.170 1.00 68.56 204 ALA A C 1
ATOM 1564 O O . ALA A 1 204 ? -82.116 -7.348 82.784 1.00 68.56 204 ALA A O 1
ATOM 1565 N N . GLU A 1 205 ? -83.991 -8.562 82.538 1.00 70.19 205 GLU A N 1
ATOM 1566 C CA . GLU A 1 205 ? -84.445 -7.915 81.287 1.00 70.19 205 GLU A CA 1
ATOM 1567 C C . GLU A 1 205 ? -84.633 -6.390 81.401 1.00 70.19 205 GLU A C 1
ATOM 1569 O O . GLU A 1 205 ? -84.573 -5.681 80.399 1.00 70.19 205 GLU A O 1
ATOM 1574 N N . ASP A 1 206 ? -84.818 -5.874 82.616 1.00 71.62 206 ASP A N 1
ATOM 1575 C CA . ASP A 1 206 ? -84.950 -4.449 82.937 1.00 71.62 206 ASP A CA 1
ATOM 1576 C C . ASP A 1 206 ? -83.606 -3.759 83.264 1.00 71.62 206 ASP A C 1
ATOM 1578 O O . ASP A 1 206 ? -83.570 -2.556 83.525 1.00 71.62 206 ASP A O 1
ATOM 1582 N N . GLY A 1 207 ? -82.500 -4.514 83.283 1.00 70.62 207 GLY A N 1
ATOM 1583 C CA . GLY A 1 207 ? -81.163 -4.046 83.651 1.00 70.62 207 GLY A CA 1
ATOM 1584 C C . GLY A 1 207 ? -80.974 -3.708 85.136 1.00 70.62 207 GLY A C 1
ATOM 1585 O O . GLY A 1 207 ? -79.917 -3.191 85.499 1.00 70.62 207 GLY A O 1
ATOM 1586 N N . SER A 1 208 ? -81.956 -3.980 86.003 1.00 67.81 208 SER A N 1
ATOM 1587 C CA . SER A 1 208 ? -81.964 -3.507 87.397 1.00 67.81 208 SER A CA 1
ATOM 1588 C C . SER A 1 208 ? -81.196 -4.410 88.370 1.00 67.81 208 SER A C 1
ATOM 1590 O O . SER A 1 208 ? -80.816 -3.971 89.458 1.00 67.81 208 SER A O 1
ATOM 1592 N N . SER A 1 209 ? -80.926 -5.664 87.988 1.00 62.41 209 SER A N 1
ATOM 1593 C CA . SER A 1 209 ? -80.170 -6.616 88.805 1.00 62.41 209 SER A CA 1
ATOM 1594 C C . SER A 1 209 ? -79.272 -7.532 87.967 1.00 62.41 209 SER A C 1
ATOM 1596 O O . SER A 1 209 ? -79.603 -7.922 86.846 1.00 62.41 209 SER A O 1
ATOM 1598 N N . LEU A 1 210 ? -78.102 -7.864 88.522 1.00 71.94 210 LEU A N 1
ATOM 1599 C CA . LEU A 1 210 ? -77.122 -8.769 87.925 1.00 71.94 210 LEU A CA 1
ATOM 1600 C C . LEU A 1 210 ? -76.948 -9.980 88.843 1.00 71.94 210 LEU A C 1
ATOM 1602 O O . LEU A 1 210 ? -76.483 -9.852 89.977 1.00 71.94 210 LEU A O 1
ATOM 1606 N N . THR A 1 211 ? -77.304 -11.160 88.351 1.00 68.56 211 THR A N 1
ATOM 1607 C CA . THR A 1 211 ? -77.179 -12.411 89.103 1.00 68.56 211 THR A CA 1
ATOM 1608 C C . THR A 1 211 ? -75.814 -13.029 88.836 1.00 68.56 211 THR A C 1
ATOM 1610 O O . THR A 1 211 ? -75.452 -13.241 87.677 1.00 68.56 211 THR A O 1
ATOM 1613 N N . VAL A 1 212 ? -75.058 -13.308 89.901 1.00 73.31 212 VAL A N 1
ATOM 1614 C CA . VAL A 1 212 ? -73.659 -13.752 89.825 1.00 73.31 212 VAL A CA 1
ATOM 1615 C C . VAL A 1 212 ? -73.517 -15.212 90.262 1.00 73.31 212 VAL A C 1
ATOM 1617 O O . VAL A 1 212 ? -73.869 -15.567 91.387 1.00 73.31 212 VAL A O 1
ATOM 1620 N N . ASN A 1 213 ? -72.927 -16.054 89.412 1.00 71.12 213 ASN A N 1
ATOM 1621 C CA . ASN A 1 213 ? -72.585 -17.436 89.752 1.00 71.12 213 ASN A CA 1
ATOM 1622 C C . ASN A 1 213 ? -71.257 -17.499 90.542 1.00 71.12 213 ASN A C 1
ATOM 1624 O O . ASN A 1 213 ? -70.161 -17.582 89.986 1.00 71.12 213 ASN A O 1
ATOM 1628 N N . ALA A 1 214 ? -71.348 -17.426 91.874 1.00 64.38 214 ALA A N 1
ATOM 1629 C CA . ALA A 1 214 ? -70.189 -17.288 92.764 1.00 64.38 214 ALA A CA 1
ATOM 1630 C C . ALA A 1 214 ? -69.272 -18.530 92.850 1.00 64.38 214 ALA A C 1
ATOM 1632 O O . ALA A 1 214 ? -68.098 -18.400 93.212 1.00 64.38 214 ALA A O 1
ATOM 1633 N N . VAL A 1 215 ? -69.780 -19.729 92.540 1.00 67.38 215 VAL A N 1
ATOM 1634 C CA . VAL A 1 215 ? -69.007 -20.984 92.626 1.00 67.38 215 VAL A CA 1
ATOM 1635 C C . VAL A 1 215 ? -67.991 -21.063 91.488 1.00 67.38 215 VAL A C 1
ATOM 1637 O O . VAL A 1 215 ? -66.809 -21.330 91.715 1.00 67.38 215 VAL A O 1
ATOM 1640 N N . GLU A 1 216 ? -68.429 -20.755 90.271 1.00 65.69 216 GLU A N 1
ATOM 1641 C CA . GLU A 1 216 ? -67.610 -20.847 89.061 1.00 65.69 216 GLU A CA 1
ATOM 1642 C C . GLU A 1 216 ? -66.546 -19.724 88.993 1.00 65.69 216 GLU A C 1
ATOM 1644 O O . GLU A 1 216 ? -65.436 -19.934 88.489 1.00 65.69 216 GLU A O 1
ATOM 1649 N N . LEU A 1 217 ? -66.806 -18.566 89.620 1.00 63.56 217 LEU A N 1
ATOM 1650 C CA . LEU A 1 217 ? -65.843 -17.461 89.755 1.00 63.56 217 LEU A CA 1
ATOM 1651 C C . LEU A 1 217 ? -64.647 -17.782 90.668 1.00 63.56 217 LEU A C 1
ATOM 1653 O O . LEU A 1 217 ? -63.518 -17.411 90.339 1.00 63.56 217 LEU A O 1
ATOM 1657 N N . LYS A 1 218 ? -64.851 -18.484 91.795 1.00 60.97 218 LYS A N 1
ATOM 1658 C CA . LYS A 1 218 ? -63.750 -18.869 92.705 1.00 60.97 218 LYS A CA 1
ATOM 1659 C C . LYS A 1 218 ? -62.785 -19.856 92.049 1.00 60.97 218 LYS A C 1
ATOM 1661 O O . LYS A 1 218 ? -61.572 -19.677 92.145 1.00 60.97 218 LYS A O 1
ATOM 1666 N N . VAL A 1 219 ? -63.325 -20.859 91.356 1.00 61.41 219 VAL A N 1
ATOM 1667 C CA . VAL A 1 219 ? -62.528 -21.859 90.628 1.00 61.41 219 VAL A CA 1
ATOM 1668 C C . VAL A 1 219 ? -61.749 -21.186 89.498 1.00 61.41 219 VAL A C 1
ATOM 1670 O O . VAL A 1 219 ? -60.540 -21.373 89.386 1.00 61.41 219 VAL A O 1
ATOM 1673 N N . SER A 1 220 ? -62.407 -20.310 88.734 1.00 60.84 220 SER A N 1
ATOM 1674 C CA . SER A 1 220 ? -61.777 -19.576 87.631 1.00 60.84 220 SER A CA 1
ATOM 1675 C C . SER A 1 220 ? -60.618 -18.679 88.082 1.00 60.84 220 SER A C 1
ATOM 1677 O O . SER A 1 220 ? -59.599 -18.619 87.394 1.00 60.84 220 SER A O 1
ATOM 1679 N N . ASN A 1 221 ? -60.739 -17.998 89.228 1.00 62.03 221 ASN A N 1
ATOM 1680 C CA . ASN A 1 221 ? -59.668 -17.147 89.760 1.00 62.03 221 ASN A CA 1
ATOM 1681 C C . ASN A 1 221 ? -58.443 -17.960 90.195 1.00 62.03 221 ASN A C 1
ATOM 1683 O O . ASN A 1 221 ? -57.313 -17.553 89.929 1.00 62.03 221 ASN A O 1
ATOM 1687 N N . PHE A 1 222 ? -58.662 -19.123 90.813 1.00 59.12 222 PHE A N 1
ATOM 1688 C CA . PHE A 1 222 ? -57.584 -20.031 91.198 1.00 59.12 222 PHE A CA 1
ATOM 1689 C C . PHE A 1 222 ? -56.829 -20.553 89.965 1.00 59.12 222 PHE A C 1
ATOM 1691 O O . PHE A 1 222 ? -55.603 -20.466 89.900 1.00 59.12 222 PHE A O 1
ATOM 1698 N N . THR A 1 223 ? -57.551 -20.990 88.927 1.00 62.84 223 THR A N 1
ATOM 1699 C CA . THR A 1 223 ? -56.931 -21.427 87.666 1.00 62.84 223 THR A CA 1
ATOM 1700 C C . THR A 1 223 ? -56.211 -20.277 86.951 1.00 62.84 223 THR A C 1
ATOM 1702 O O . THR A 1 223 ? -55.136 -20.479 86.394 1.00 62.84 223 THR A O 1
ATOM 1705 N N . ALA A 1 224 ? -56.754 -19.054 86.986 1.00 60.22 224 ALA A N 1
ATOM 1706 C CA . ALA A 1 224 ? -56.116 -17.874 86.396 1.00 60.22 224 ALA A CA 1
ATOM 1707 C C . ALA A 1 224 ? -54.835 -17.456 87.138 1.00 60.22 224 ALA A C 1
ATOM 1709 O O . ALA A 1 224 ? -53.860 -17.072 86.493 1.00 60.22 224 ALA A O 1
ATOM 1710 N N . GLN A 1 225 ? -54.803 -17.555 88.472 1.00 60.94 225 GLN A N 1
ATOM 1711 C CA . GLN A 1 225 ? -53.578 -17.348 89.252 1.00 60.94 225 GLN A CA 1
ATOM 1712 C C . GLN A 1 225 ? -52.515 -18.387 88.890 1.00 60.94 225 GLN A C 1
ATOM 1714 O O . GLN A 1 225 ? -51.383 -18.009 88.605 1.00 60.94 225 GLN A O 1
ATOM 1719 N N . GLN A 1 226 ? -52.892 -19.665 88.804 1.00 60.50 226 GLN A N 1
ATOM 1720 C CA . GLN A 1 226 ? -51.977 -20.745 88.435 1.00 60.50 226 GLN A CA 1
ATOM 1721 C C . GLN A 1 226 ? -51.443 -20.594 86.998 1.00 60.50 226 GLN A C 1
ATOM 1723 O O . GLN A 1 226 ? -50.254 -20.796 86.751 1.00 60.50 226 GLN A O 1
ATOM 1728 N N . MET A 1 227 ? -52.286 -20.149 86.058 1.00 57.47 227 MET A N 1
ATOM 1729 C CA . MET A 1 227 ? -51.856 -19.829 84.693 1.00 57.47 227 MET A CA 1
ATOM 1730 C C . MET A 1 227 ? -50.937 -18.608 84.626 1.00 57.47 227 MET A C 1
ATOM 1732 O O . MET A 1 227 ? -49.964 -18.660 83.886 1.00 57.47 227 MET A O 1
ATOM 1736 N N . ARG A 1 228 ? -51.178 -17.542 85.405 1.00 63.31 228 ARG A N 1
ATOM 1737 C CA . ARG A 1 228 ? -50.259 -16.386 85.467 1.00 63.31 228 ARG A CA 1
ATOM 1738 C C . ARG A 1 228 ? -48.878 -16.782 85.981 1.00 63.31 228 ARG A C 1
ATOM 1740 O O . ARG A 1 228 ? -47.875 -16.282 85.482 1.00 63.31 228 ARG A O 1
ATOM 1747 N N . THR A 1 229 ? -48.814 -17.683 86.961 1.00 60.34 229 THR A N 1
ATOM 1748 C CA . THR A 1 229 ? -47.536 -18.205 87.460 1.00 60.34 229 THR A CA 1
ATOM 1749 C C . THR A 1 229 ? -46.810 -19.017 86.384 1.00 60.34 229 THR A C 1
ATOM 1751 O O . THR A 1 229 ? -45.610 -18.830 86.196 1.00 60.34 229 THR A O 1
ATOM 1754 N N . ASN A 1 230 ? -47.531 -19.839 85.614 1.00 60.88 230 ASN A N 1
ATOM 1755 C CA . ASN A 1 230 ? -46.948 -20.585 84.493 1.00 60.88 230 ASN A CA 1
ATOM 1756 C C . ASN A 1 230 ? -46.547 -19.687 83.312 1.00 60.88 230 ASN A C 1
ATOM 1758 O O . ASN A 1 230 ? -45.486 -19.904 82.736 1.00 60.88 230 ASN A O 1
ATOM 1762 N N . SER A 1 231 ? -47.333 -18.659 82.976 1.00 63.69 231 SER A N 1
ATOM 1763 C CA . SER A 1 231 ? -47.022 -17.743 81.870 1.00 63.69 231 SER A CA 1
ATOM 1764 C C . SER A 1 231 ? -45.806 -16.862 82.166 1.00 63.69 231 SER A C 1
ATOM 1766 O O . SER A 1 231 ? -45.038 -16.534 81.268 1.00 63.69 231 SER A O 1
ATOM 1768 N N . LEU A 1 232 ? -45.603 -16.495 83.438 1.00 66.31 232 LEU A N 1
ATOM 1769 C CA . LEU A 1 232 ? -44.372 -15.845 83.898 1.00 66.31 232 LEU A CA 1
ATOM 1770 C C . LEU A 1 232 ? -43.158 -16.764 83.729 1.00 66.31 232 LEU A C 1
ATOM 1772 O O . LEU A 1 232 ? -42.079 -16.290 83.385 1.00 66.31 232 LEU A O 1
ATOM 1776 N N . TYR A 1 233 ? -43.331 -18.070 83.945 1.00 68.06 233 TYR A N 1
ATOM 1777 C CA . TYR A 1 233 ? -42.270 -19.056 83.751 1.00 68.06 233 TYR A CA 1
ATOM 1778 C C . TYR A 1 233 ? -41.925 -19.230 82.264 1.00 68.06 233 TYR A C 1
ATOM 1780 O O . TYR A 1 233 ? -40.747 -19.229 81.911 1.00 68.06 233 TYR A O 1
ATOM 1788 N N . THR A 1 234 ? -42.929 -19.292 81.380 1.00 65.25 234 THR A N 1
ATOM 1789 C CA . THR A 1 234 ? -42.705 -19.378 79.926 1.00 65.25 234 THR A CA 1
ATOM 1790 C C . THR A 1 234 ? -42.115 -18.097 79.346 1.00 65.25 234 THR A C 1
ATOM 1792 O O . THR A 1 234 ? -41.181 -18.192 78.563 1.00 65.25 234 THR A O 1
ATOM 1795 N N . GLN A 1 235 ? -42.551 -16.906 79.777 1.00 70.88 235 GLN A N 1
ATOM 1796 C CA . GLN A 1 235 ? -41.919 -15.643 79.356 1.00 70.88 235 GLN A CA 1
ATOM 1797 C C . GLN A 1 235 ? -40.449 -15.561 79.778 1.00 70.88 235 GLN A C 1
ATOM 1799 O O . GLN A 1 235 ? -39.615 -15.045 79.037 1.00 70.88 235 GLN A O 1
ATOM 1804 N N . ARG A 1 236 ? -40.110 -16.082 80.965 1.00 72.25 236 ARG A N 1
ATOM 1805 C CA . ARG A 1 236 ? -38.713 -16.160 81.410 1.00 72.25 236 ARG A CA 1
ATOM 1806 C C . ARG A 1 236 ? -37.890 -17.090 80.522 1.00 72.25 236 ARG A C 1
ATOM 1808 O O . ARG A 1 236 ? -36.769 -16.738 80.172 1.00 72.25 236 ARG A O 1
ATOM 1815 N N . LEU A 1 237 ? -38.462 -18.232 80.145 1.00 68.62 237 LEU A N 1
ATOM 1816 C CA . LEU A 1 237 ? -37.825 -19.206 79.264 1.00 68.62 237 LEU A CA 1
ATOM 1817 C C . LEU A 1 237 ? -37.640 -18.652 77.841 1.00 68.62 237 LEU A C 1
ATOM 1819 O O . LEU A 1 237 ? -36.567 -18.791 77.267 1.00 68.62 237 LEU A O 1
ATOM 1823 N N . GLU A 1 238 ? -38.642 -17.963 77.291 1.00 67.94 238 GLU A N 1
ATOM 1824 C CA . GLU A 1 238 ? -38.547 -17.287 75.988 1.00 67.94 238 GLU A CA 1
ATOM 1825 C C . GLU A 1 238 ? -37.492 -16.175 75.992 1.00 67.94 238 GLU A C 1
ATOM 1827 O O . GLU A 1 238 ? -36.731 -16.050 75.035 1.00 67.94 238 GLU A O 1
ATOM 1832 N N . ALA A 1 239 ? -37.380 -15.409 77.082 1.00 72.88 239 ALA A N 1
ATOM 1833 C CA . ALA A 1 239 ? -36.326 -14.409 77.237 1.00 72.88 239 ALA A CA 1
ATOM 1834 C C . ALA A 1 239 ? -34.922 -15.040 77.319 1.00 72.88 239 ALA A C 1
ATOM 1836 O O . ALA A 1 239 ? -33.967 -14.484 76.774 1.00 72.88 239 ALA A O 1
ATOM 1837 N N . GLU A 1 240 ? -34.777 -16.207 77.958 1.00 70.31 240 GLU A N 1
ATOM 1838 C CA . GLU A 1 240 ? -33.523 -16.972 77.939 1.00 70.31 240 GLU A CA 1
ATOM 1839 C C . GLU A 1 240 ? -33.198 -17.510 76.540 1.00 70.31 240 GLU A C 1
ATOM 1841 O O . GLU A 1 240 ? -32.057 -17.379 76.099 1.00 70.31 240 GLU A O 1
ATOM 1846 N N . ILE A 1 241 ? -34.186 -18.033 75.808 1.00 69.81 241 ILE A N 1
ATOM 1847 C CA . ILE A 1 241 ? -34.014 -18.497 74.422 1.00 69.81 241 ILE A CA 1
ATOM 1848 C C . ILE A 1 241 ? -33.613 -17.335 73.503 1.00 69.81 241 ILE A C 1
ATOM 1850 O O . ILE A 1 241 ? -32.676 -17.474 72.720 1.00 69.81 241 ILE A O 1
ATOM 1854 N N . ALA A 1 242 ? -34.254 -16.170 73.626 1.00 68.75 242 ALA A N 1
ATOM 1855 C CA . ALA A 1 242 ? -33.900 -14.979 72.854 1.00 68.75 242 ALA A CA 1
ATOM 1856 C C . ALA A 1 242 ? -32.464 -14.513 73.148 1.00 68.75 242 ALA A C 1
ATOM 1858 O O . ALA A 1 242 ? -31.722 -14.164 72.230 1.00 68.75 242 ALA A O 1
ATOM 1859 N N . LYS A 1 243 ? -32.037 -14.577 74.416 1.00 75.31 243 LYS A N 1
ATOM 1860 C CA . LYS A 1 243 ? -30.660 -14.265 74.818 1.00 75.31 243 LYS A CA 1
ATOM 1861 C C . LYS A 1 243 ? -29.647 -15.271 74.260 1.00 75.31 243 LYS A C 1
ATOM 1863 O O . LYS A 1 243 ? -28.548 -14.874 73.877 1.00 75.31 243 LYS A O 1
ATOM 1868 N N . ILE A 1 244 ? -30.001 -16.556 74.187 1.00 72.12 244 ILE A N 1
ATOM 1869 C CA . ILE A 1 244 ? -29.175 -17.593 73.546 1.00 72.12 244 ILE A CA 1
ATOM 1870 C C . ILE A 1 244 ? -29.075 -17.344 72.036 1.00 72.12 244 ILE A C 1
ATOM 1872 O O . ILE A 1 244 ? -27.969 -17.354 71.502 1.00 72.12 244 ILE A O 1
ATOM 1876 N N . ALA A 1 245 ? -30.185 -17.031 71.366 1.00 67.94 245 ALA A N 1
ATOM 1877 C CA . ALA A 1 245 ? -30.193 -16.709 69.940 1.00 67.94 245 ALA A CA 1
ATOM 1878 C C . ALA A 1 245 ? -29.334 -15.468 69.624 1.00 67.94 245 ALA A C 1
ATOM 1880 O O . ALA A 1 245 ? -28.595 -15.448 68.643 1.00 67.94 245 ALA A O 1
ATOM 1881 N N . GLU A 1 246 ? -29.362 -14.443 70.480 1.00 70.44 246 GLU A N 1
ATOM 1882 C CA . GLU A 1 246 ? -28.507 -13.260 70.336 1.00 70.44 246 GLU A CA 1
ATOM 1883 C C . GLU A 1 246 ? -27.015 -13.592 70.537 1.00 70.44 246 GLU A C 1
ATOM 1885 O O . GLU A 1 246 ? -26.159 -13.113 69.787 1.00 70.44 246 GLU A O 1
ATOM 1890 N N . LEU A 1 247 ? -26.685 -14.461 71.501 1.00 71.19 247 LEU A N 1
ATOM 1891 C CA . LEU A 1 247 ? -25.325 -14.977 71.699 1.00 71.19 247 LEU A CA 1
ATOM 1892 C C . LEU A 1 247 ? -24.842 -15.816 70.506 1.00 71.19 247 LEU A C 1
ATOM 1894 O O . LEU A 1 247 ? -23.680 -15.696 70.117 1.00 71.19 247 LEU A O 1
ATOM 1898 N N . GLU A 1 248 ? -25.712 -16.617 69.889 1.00 68.75 248 GLU A N 1
ATOM 1899 C CA . GLU A 1 248 ? -25.408 -17.365 68.663 1.00 68.75 248 GLU A CA 1
ATOM 1900 C C . GLU A 1 248 ? -25.195 -16.440 67.464 1.00 68.75 248 GLU A C 1
ATOM 1902 O O . GLU A 1 248 ? -24.218 -16.612 66.739 1.00 68.75 248 GLU A O 1
ATOM 1907 N N . VAL A 1 249 ? -26.028 -15.410 67.280 1.00 67.62 249 VAL A N 1
ATOM 1908 C CA . VAL A 1 249 ? -25.838 -14.393 66.230 1.00 67.62 249 VAL A CA 1
ATOM 1909 C C . VAL A 1 249 ? -24.528 -13.631 66.434 1.00 67.62 249 VAL A C 1
ATOM 1911 O O . VAL A 1 249 ? -23.816 -13.363 65.465 1.00 67.62 249 VAL A O 1
ATOM 1914 N N . ASN A 1 250 ? -24.163 -13.312 67.677 1.00 68.69 250 ASN A N 1
ATOM 1915 C CA . ASN A 1 250 ? -22.888 -12.669 67.986 1.00 68.69 250 ASN A CA 1
ATOM 1916 C C . ASN A 1 250 ? -21.692 -13.605 67.751 1.00 68.69 250 ASN A C 1
ATOM 1918 O O . ASN A 1 250 ? -20.695 -13.160 67.187 1.00 68.69 250 ASN A O 1
ATOM 1922 N N . ASN A 1 251 ? -21.799 -14.896 68.080 1.00 67.88 251 ASN A N 1
ATOM 1923 C CA . ASN A 1 251 ? -20.786 -15.900 67.731 1.00 67.88 251 ASN A CA 1
ATOM 1924 C C . ASN A 1 251 ? -20.684 -16.121 66.219 1.00 67.88 251 ASN A C 1
ATOM 1926 O O . ASN A 1 251 ? -19.583 -16.245 65.696 1.00 67.88 251 ASN A O 1
ATOM 1930 N N . LEU A 1 252 ? -21.801 -16.114 65.492 1.00 58.97 252 LEU A N 1
ATOM 1931 C CA . LEU A 1 252 ? -21.825 -16.175 64.033 1.00 58.97 252 LEU A CA 1
ATOM 1932 C C . LEU A 1 252 ? -21.189 -14.927 63.433 1.00 58.97 252 LEU A C 1
ATOM 1934 O O . LEU A 1 252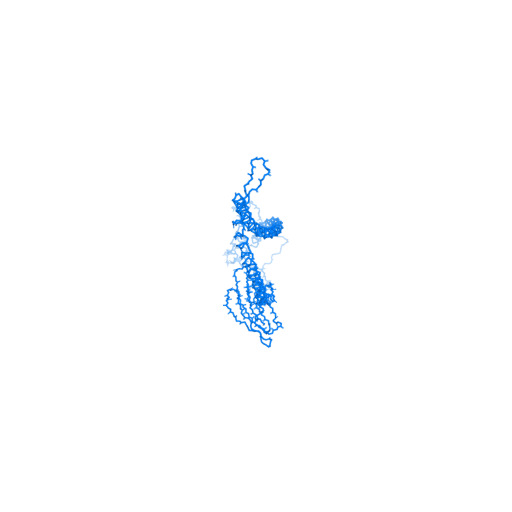 ? -20.387 -15.059 62.522 1.00 58.97 252 LEU A O 1
ATOM 1938 N N . ARG A 1 253 ? -21.455 -13.727 63.956 1.00 61.81 253 ARG A N 1
ATOM 1939 C CA . ARG A 1 253 ? -20.775 -12.491 63.533 1.00 61.81 253 ARG A CA 1
ATOM 1940 C C . ARG A 1 253 ? -19.288 -12.505 63.866 1.00 61.81 253 ARG A C 1
ATOM 1942 O O . ARG A 1 253 ? -18.507 -12.075 63.029 1.00 61.81 253 ARG A O 1
ATOM 1949 N N . ALA A 1 254 ? -18.885 -13.032 65.021 1.00 58.31 254 ALA A N 1
ATOM 1950 C CA . ALA A 1 254 ? -17.480 -13.206 65.383 1.00 58.31 254 ALA A CA 1
ATOM 1951 C C . ALA A 1 254 ? -16.789 -14.234 64.472 1.00 58.31 254 ALA A C 1
ATOM 1953 O O . ALA A 1 254 ? -15.730 -13.944 63.930 1.00 58.31 254 ALA A O 1
ATOM 1954 N N . ASN A 1 255 ? -17.422 -15.376 64.196 1.00 53.69 255 ASN A N 1
ATOM 1955 C CA . ASN A 1 255 ? -16.922 -16.386 63.262 1.00 53.69 255 ASN A CA 1
ATOM 1956 C C . ASN A 1 255 ? -16.957 -15.911 61.806 1.00 53.69 255 ASN A C 1
ATOM 1958 O O . ASN A 1 255 ? -16.085 -16.289 61.041 1.00 53.69 255 ASN A O 1
ATOM 1962 N N . THR A 1 256 ? -17.907 -15.058 61.418 1.00 52.00 256 THR A N 1
ATOM 1963 C CA . THR A 1 256 ? -17.954 -14.428 60.087 1.00 52.00 256 THR A CA 1
ATOM 1964 C C . THR A 1 256 ? -16.919 -13.312 59.987 1.00 52.00 256 THR A C 1
ATOM 1966 O O . THR A 1 256 ? -16.346 -13.126 58.928 1.00 52.00 256 THR A O 1
ATOM 1969 N N . ALA A 1 257 ? -16.613 -12.598 61.074 1.00 49.88 257 ALA A N 1
ATOM 1970 C CA . ALA A 1 257 ? -15.500 -11.654 61.131 1.00 49.88 257 ALA A CA 1
ATOM 1971 C C . ALA A 1 257 ? -14.149 -12.383 61.073 1.00 49.88 257 ALA A C 1
ATOM 1973 O O . ALA A 1 257 ? -13.268 -11.917 60.367 1.00 49.88 257 ALA A O 1
ATOM 1974 N N . VAL A 1 258 ? -14.015 -13.548 61.723 1.00 50.75 258 VAL A N 1
ATOM 1975 C CA . VAL A 1 258 ? -12.842 -14.438 61.622 1.00 50.75 258 VAL A CA 1
ATOM 1976 C C . VAL A 1 258 ? -12.755 -15.100 60.238 1.00 50.75 258 VAL A C 1
ATOM 1978 O O . VAL A 1 258 ? -11.675 -15.202 59.674 1.00 50.75 258 VAL A O 1
ATOM 1981 N N . ALA A 1 259 ? -13.875 -15.491 59.628 1.00 44.31 259 ALA A N 1
ATOM 1982 C CA . ALA A 1 259 ? -13.908 -16.008 58.259 1.00 44.31 259 ALA A CA 1
ATOM 1983 C C . ALA A 1 259 ? -13.630 -14.905 57.227 1.00 44.31 259 ALA A C 1
ATOM 1985 O O . ALA A 1 259 ? -12.937 -15.159 56.248 1.00 44.31 259 ALA A O 1
ATOM 1986 N N . ASN A 1 260 ? -14.082 -13.671 57.473 1.00 42.72 260 ASN A N 1
ATOM 1987 C CA . ASN A 1 260 ? -13.769 -12.508 56.646 1.00 42.72 260 ASN A CA 1
ATOM 1988 C C . ASN A 1 260 ? -12.326 -12.031 56.846 1.00 42.72 260 ASN A C 1
ATOM 1990 O O . ASN A 1 260 ? -11.758 -11.519 55.892 1.00 42.72 260 ASN A O 1
ATOM 1994 N N . THR A 1 261 ? -11.693 -12.220 58.011 1.00 42.84 261 THR A N 1
ATOM 1995 C CA . THR A 1 261 ? -10.247 -11.974 58.164 1.00 42.84 261 THR A CA 1
ATOM 1996 C C . THR A 1 261 ? -9.390 -13.112 57.608 1.00 42.84 261 THR A C 1
ATOM 1998 O O . THR A 1 261 ? -8.285 -12.843 57.156 1.00 42.84 261 THR A O 1
ATOM 2001 N N . VAL A 1 262 ? -9.891 -14.353 57.547 1.00 43.56 262 VAL A N 1
ATOM 2002 C CA . VAL A 1 262 ? -9.201 -15.488 56.893 1.00 43.56 262 VAL A CA 1
ATOM 2003 C C . VAL A 1 262 ? -9.422 -15.516 55.368 1.00 43.56 262 VAL A C 1
ATOM 2005 O O . VAL A 1 262 ? -8.575 -16.026 54.641 1.00 43.56 262 VAL A O 1
ATOM 2008 N N . GLN A 1 263 ? -10.508 -14.930 54.846 1.00 40.56 263 GLN A N 1
ATOM 2009 C CA . GLN A 1 263 ? -10.736 -14.758 53.398 1.00 40.56 263 GLN A CA 1
ATOM 2010 C C . GLN A 1 263 ? -10.243 -13.412 52.843 1.00 40.56 263 GLN A C 1
ATOM 2012 O O . GLN A 1 263 ? -10.150 -13.256 51.625 1.00 40.56 263 GLN A O 1
ATOM 2017 N N . ALA A 1 264 ? -9.867 -12.457 53.696 1.00 38.97 264 ALA A N 1
ATOM 2018 C CA . ALA A 1 264 ? -9.267 -11.189 53.288 1.00 38.97 264 ALA A CA 1
ATOM 2019 C C . ALA A 1 264 ? -7.730 -11.246 53.278 1.00 38.97 264 ALA A C 1
ATOM 2021 O O . ALA A 1 264 ? -7.076 -10.416 53.895 1.00 38.97 264 ALA A O 1
ATOM 2022 N N . GLU A 1 265 ? -7.142 -12.192 52.543 1.00 43.69 265 GLU A N 1
ATOM 2023 C CA . GLU A 1 265 ? -5.747 -12.056 52.095 1.00 43.69 265 GLU A CA 1
ATOM 2024 C C . GLU A 1 265 ? -5.474 -12.809 50.778 1.00 43.69 265 GLU A C 1
ATOM 2026 O O . GLU A 1 265 ? -4.480 -13.500 50.602 1.00 43.69 265 GLU A O 1
ATOM 2031 N N . GLN A 1 266 ? -6.359 -12.655 49.791 1.00 43.78 266 GLN A N 1
ATOM 2032 C CA . GLN A 1 266 ? -5.959 -12.747 48.379 1.00 43.78 266 GLN A CA 1
ATOM 2033 C C . GLN A 1 266 ? -6.121 -11.377 47.728 1.00 43.78 266 GLN A C 1
ATOM 2035 O O . GLN A 1 266 ? -6.859 -11.178 46.765 1.00 43.78 266 GLN A O 1
ATOM 2040 N N . VAL A 1 267 ? -5.435 -10.389 48.299 1.00 49.19 267 VAL A N 1
ATOM 2041 C CA . VAL A 1 267 ? -5.278 -9.097 47.639 1.00 49.19 267 VAL A CA 1
ATOM 2042 C C . VAL A 1 267 ? -4.337 -9.324 46.461 1.00 49.19 267 VAL A C 1
ATOM 2044 O O . VAL A 1 267 ? -3.202 -9.762 46.639 1.00 49.19 267 VAL A O 1
ATOM 2047 N N . ASN A 1 268 ? -4.820 -9.053 45.250 1.00 48.31 268 ASN A N 1
ATOM 2048 C CA . ASN A 1 268 ? -3.998 -8.984 44.049 1.00 48.31 268 ASN A CA 1
ATOM 2049 C C . ASN A 1 268 ? -2.797 -8.065 44.332 1.00 48.31 268 ASN A C 1
ATOM 2051 O O . ASN A 1 268 ? -2.966 -6.860 44.520 1.00 48.31 268 ASN A O 1
ATOM 2055 N N . THR A 1 269 ? -1.594 -8.633 44.423 1.00 57.84 269 THR A N 1
ATOM 2056 C CA . THR A 1 269 ? -0.384 -7.884 44.790 1.00 57.84 269 THR A CA 1
ATOM 2057 C C . THR A 1 269 ? 0.230 -7.164 43.588 1.00 57.84 269 THR A C 1
ATOM 2059 O O . THR A 1 269 ? 1.232 -6.458 43.734 1.00 57.84 269 THR A O 1
ATOM 2062 N N . GLY A 1 270 ? -0.389 -7.285 42.409 1.00 68.50 270 GLY A N 1
ATOM 2063 C CA . GLY A 1 270 ? -0.129 -6.454 41.243 1.00 68.50 270 GLY A CA 1
ATOM 2064 C C . GLY A 1 270 ? -0.668 -7.063 39.948 1.00 68.50 270 GLY A C 1
ATOM 2065 O O . GLY A 1 270 ? -0.753 -8.278 39.780 1.00 68.50 270 GLY A O 1
ATOM 2066 N N . SER A 1 271 ? -1.013 -6.194 39.002 1.00 76.62 271 SER A N 1
ATOM 2067 C CA . SER A 1 271 ? -1.319 -6.586 37.627 1.00 76.62 271 SER A CA 1
ATOM 2068 C C . SER A 1 271 ? -0.595 -5.666 36.656 1.00 76.62 271 SER A C 1
ATOM 2070 O O . SER A 1 271 ? -0.359 -4.495 36.959 1.00 76.62 271 SER A O 1
ATOM 2072 N N . ILE A 1 272 ? -0.209 -6.203 35.505 1.00 81.44 272 ILE A N 1
ATOM 2073 C CA . ILE A 1 272 ? 0.459 -5.444 34.451 1.00 81.44 272 ILE A CA 1
ATOM 2074 C C . ILE A 1 272 ? 0.006 -5.954 33.088 1.00 81.44 272 ILE A C 1
ATOM 2076 O O . ILE A 1 272 ? -0.269 -7.143 32.909 1.00 81.44 272 ILE A O 1
ATOM 2080 N N . GLN A 1 273 ? -0.048 -5.049 32.117 1.00 83.94 273 GLN A N 1
ATOM 2081 C CA . GLN A 1 273 ? -0.184 -5.404 30.716 1.00 83.94 273 GLN A CA 1
ATOM 2082 C C . GLN A 1 273 ? 1.115 -5.050 30.000 1.00 83.94 273 GLN A C 1
ATOM 2084 O O . GLN A 1 273 ? 1.532 -3.893 30.001 1.00 83.94 273 GLN A O 1
ATOM 2089 N N . VAL A 1 274 ? 1.763 -6.050 29.412 1.00 80.94 274 VAL A N 1
ATOM 2090 C CA . VAL A 1 274 ? 3.053 -5.892 28.733 1.00 80.94 274 VAL A CA 1
ATOM 2091 C C . VAL A 1 274 ? 3.002 -6.489 27.339 1.00 80.94 274 VAL A C 1
ATOM 2093 O O . VAL A 1 274 ? 2.288 -7.456 27.084 1.00 80.94 274 VAL A O 1
ATOM 2096 N N . TYR A 1 275 ? 3.757 -5.901 26.419 1.00 81.25 275 TYR A N 1
ATOM 2097 C CA . TYR A 1 275 ? 3.947 -6.452 25.086 1.00 81.25 275 TYR A CA 1
ATOM 2098 C C . TYR A 1 275 ? 5.271 -7.211 25.042 1.00 81.25 275 TYR A C 1
ATOM 2100 O O . TYR A 1 275 ? 6.328 -6.633 25.296 1.00 81.25 275 TYR A O 1
ATOM 2108 N N . ALA A 1 276 ? 5.211 -8.503 24.732 1.00 77.31 276 ALA A N 1
ATOM 2109 C CA . ALA A 1 276 ? 6.391 -9.329 24.546 1.00 77.31 276 ALA A CA 1
ATOM 2110 C C . ALA A 1 276 ? 6.788 -9.309 23.062 1.00 77.31 276 ALA A C 1
ATOM 2112 O O . ALA A 1 276 ? 6.075 -9.809 22.189 1.00 77.31 276 ALA A O 1
ATOM 2113 N N . GLY A 1 277 ? 7.911 -8.649 22.767 1.00 65.62 277 GLY A N 1
ATOM 2114 C CA . GLY A 1 277 ? 8.473 -8.563 21.421 1.00 65.62 277 GLY A CA 1
ATOM 2115 C C . GLY A 1 277 ? 9.105 -9.883 20.977 1.00 65.62 277 GLY A C 1
ATOM 2116 O O . GLY A 1 277 ? 9.406 -10.758 21.787 1.00 65.62 277 GLY A O 1
ATOM 2117 N N . VAL A 1 278 ? 9.330 -10.040 19.672 1.00 65.19 278 VAL A N 1
ATOM 2118 C CA . VAL A 1 278 ? 9.983 -11.238 19.125 1.00 65.19 278 VAL A CA 1
ATOM 2119 C C . VAL A 1 278 ? 11.409 -11.338 19.685 1.00 65.19 278 VAL A C 1
ATOM 2121 O O . VAL A 1 278 ? 12.251 -10.495 19.393 1.00 65.19 278 VAL A O 1
ATOM 2124 N N . GLY A 1 279 ? 11.666 -12.358 20.508 1.00 61.81 279 GLY A N 1
ATOM 2125 C CA . GLY A 1 279 ? 12.989 -12.654 21.072 1.00 61.81 279 GLY A CA 1
ATOM 2126 C C . GLY A 1 279 ? 13.362 -11.916 22.365 1.00 61.81 279 GLY A C 1
ATOM 2127 O O . GLY A 1 279 ? 14.446 -12.165 22.886 1.00 61.81 279 GLY A O 1
ATOM 2128 N N . LEU A 1 280 ? 12.496 -11.054 22.915 1.00 71.31 280 LEU A N 1
ATOM 2129 C CA . LEU A 1 280 ? 12.752 -10.352 24.181 1.00 71.31 280 LEU A CA 1
ATOM 2130 C C . LEU A 1 280 ? 11.687 -10.711 25.233 1.00 71.31 280 LEU A C 1
ATOM 2132 O O . LEU A 1 280 ? 10.515 -10.378 25.039 1.00 71.31 280 LEU A O 1
ATOM 2136 N N . PRO A 1 281 ? 12.068 -11.356 26.355 1.00 80.94 281 PRO A N 1
ATOM 2137 C CA . PRO A 1 281 ? 11.150 -11.627 27.456 1.00 80.94 281 PRO A CA 1
ATOM 2138 C C . PRO A 1 281 ? 10.596 -10.323 28.045 1.00 80.94 281 PRO A C 1
ATOM 2140 O O . PRO A 1 281 ? 11.357 -9.410 28.370 1.00 80.94 281 PRO A O 1
ATOM 2143 N N . ALA A 1 282 ? 9.280 -10.245 28.233 1.00 84.31 282 ALA A N 1
ATOM 2144 C CA . ALA A 1 282 ? 8.638 -9.111 28.884 1.00 84.31 282 ALA A CA 1
ATOM 2145 C C . ALA A 1 282 ? 8.683 -9.275 30.407 1.00 84.31 282 ALA A C 1
ATOM 2147 O O . ALA A 1 282 ? 8.283 -10.311 30.936 1.00 84.31 282 ALA A O 1
ATOM 2148 N N . VAL A 1 283 ? 9.151 -8.257 31.128 1.00 86.62 283 VAL A N 1
ATOM 2149 C CA . VAL A 1 283 ? 9.182 -8.279 32.598 1.00 86.62 283 VAL A CA 1
ATOM 2150 C C . VAL A 1 283 ? 7.768 -8.085 33.141 1.00 86.62 283 VAL A C 1
ATOM 2152 O O . VAL A 1 283 ? 7.119 -7.097 32.810 1.00 86.62 283 VAL A O 1
ATOM 2155 N N . LEU A 1 284 ? 7.301 -9.012 33.981 1.00 85.44 284 LEU A N 1
ATOM 2156 C CA . LEU A 1 284 ? 6.003 -8.912 34.650 1.00 85.44 284 LEU A CA 1
ATOM 2157 C C . LEU A 1 284 ? 6.134 -8.118 35.951 1.00 85.44 284 LEU A C 1
ATOM 2159 O O . LEU A 1 284 ? 5.492 -7.087 36.131 1.00 85.44 284 LEU A O 1
ATOM 2163 N N . PHE A 1 285 ? 7.000 -8.580 36.853 1.00 86.31 285 PHE A N 1
ATOM 2164 C CA . PHE A 1 285 ? 7.300 -7.894 38.106 1.00 86.31 285 PHE A CA 1
ATOM 2165 C C . PHE A 1 285 ? 8.646 -8.336 38.678 1.00 86.31 285 PHE A C 1
ATOM 2167 O O . PHE A 1 285 ? 9.168 -9.398 38.339 1.00 86.31 285 PHE A O 1
ATOM 2174 N N . ALA A 1 286 ? 9.183 -7.517 39.580 1.00 84.31 286 ALA A N 1
ATOM 2175 C CA . ALA A 1 286 ? 10.270 -7.892 40.473 1.00 84.31 286 ALA A CA 1
ATOM 2176 C C . ALA A 1 286 ? 9.690 -8.177 41.863 1.00 84.31 286 ALA A C 1
ATOM 2178 O O . ALA A 1 286 ? 8.961 -7.346 42.417 1.00 84.31 286 ALA A O 1
ATOM 2179 N N . ALA A 1 287 ? 9.985 -9.347 42.422 1.00 80.31 287 ALA A N 1
ATOM 2180 C CA . ALA A 1 287 ? 9.527 -9.708 43.755 1.00 80.31 287 ALA A CA 1
ATOM 2181 C C . ALA A 1 287 ? 10.195 -8.808 44.806 1.00 80.31 287 ALA A C 1
ATOM 2183 O O . ALA A 1 287 ? 11.421 -8.707 44.872 1.00 80.31 287 ALA A O 1
ATOM 2184 N N . LYS A 1 288 ? 9.374 -8.122 45.610 1.00 73.50 288 LYS A N 1
ATOM 2185 C CA . LYS A 1 288 ? 9.829 -7.156 46.627 1.00 73.50 288 LYS A CA 1
ATOM 2186 C C . LYS A 1 288 ? 10.156 -7.796 47.980 1.00 73.50 288 LYS A C 1
ATOM 2188 O O . LYS A 1 288 ? 10.768 -7.140 48.815 1.00 73.50 288 LYS A O 1
ATOM 2193 N N . ALA A 1 289 ? 9.724 -9.033 48.205 1.00 77.25 289 ALA A N 1
ATOM 2194 C CA . ALA A 1 289 ? 9.960 -9.791 49.426 1.00 77.25 289 ALA A CA 1
ATOM 2195 C C . ALA A 1 289 ? 9.986 -11.290 49.108 1.00 77.25 289 ALA A C 1
ATOM 2197 O O . ALA A 1 289 ? 9.427 -11.721 48.097 1.00 77.25 289 ALA A O 1
ATOM 2198 N N . ASP A 1 290 ? 10.603 -12.070 49.990 1.00 80.62 290 ASP A N 1
ATOM 2199 C CA . ASP A 1 290 ? 10.516 -13.526 49.938 1.00 80.62 290 ASP A CA 1
ATOM 2200 C C . ASP A 1 290 ? 9.068 -13.978 50.204 1.00 80.62 290 ASP A C 1
ATOM 2202 O O . ASP A 1 290 ? 8.304 -13.327 50.933 1.00 80.62 290 ASP A O 1
ATOM 2206 N N . GLY A 1 291 ? 8.671 -15.079 49.568 1.00 83.19 291 GLY A N 1
ATOM 2207 C CA . GLY A 1 291 ? 7.311 -15.607 49.644 1.00 83.19 291 GLY A CA 1
ATOM 2208 C C . GLY A 1 291 ? 6.899 -16.398 48.408 1.00 83.19 291 GLY A C 1
ATOM 2209 O O . GLY A 1 291 ? 7.655 -16.539 47.441 1.00 83.19 291 GLY A O 1
ATOM 2210 N N . HIS A 1 292 ? 5.677 -16.922 48.448 1.00 84.31 292 HIS A N 1
ATOM 2211 C CA . HIS A 1 292 ? 5.081 -17.644 47.329 1.00 84.31 292 HIS A CA 1
ATOM 2212 C C . HIS A 1 292 ? 4.167 -16.703 46.559 1.00 84.31 292 HIS A C 1
ATOM 2214 O O . HIS A 1 292 ? 3.333 -16.019 47.141 1.00 84.31 292 HIS A O 1
ATOM 2220 N N . TYR A 1 293 ? 4.294 -16.675 45.241 1.00 85.94 293 TYR A N 1
ATOM 2221 C CA . TYR A 1 293 ? 3.434 -15.898 44.365 1.00 85.94 293 TYR A CA 1
ATOM 2222 C C . TYR A 1 293 ? 2.713 -16.847 43.418 1.00 85.94 293 TYR A C 1
ATOM 2224 O O . TYR A 1 293 ? 3.327 -17.730 42.827 1.00 85.94 293 TYR A O 1
ATOM 2232 N N . THR A 1 294 ? 1.413 -16.672 43.241 1.00 86.25 294 THR A N 1
ATOM 2233 C CA . THR A 1 294 ? 0.685 -17.302 42.135 1.00 86.25 294 THR A CA 1
ATOM 2234 C C . THR A 1 294 ? 0.584 -16.283 41.017 1.00 86.25 294 THR A C 1
ATOM 2236 O O . THR A 1 294 ? 0.139 -15.165 41.247 1.00 86.25 294 THR A O 1
ATOM 2239 N N . VAL A 1 295 ? 1.059 -16.631 39.826 1.00 87.38 295 VAL A N 1
ATOM 2240 C CA . VAL A 1 295 ? 1.088 -15.752 38.655 1.00 87.38 295 VAL A CA 1
ATOM 2241 C C . VAL A 1 295 ? 0.195 -16.365 37.594 1.00 87.38 295 VAL A C 1
ATOM 2243 O O . VAL A 1 295 ? 0.361 -17.529 37.236 1.00 87.38 295 VAL A O 1
ATOM 2246 N N . SER A 1 296 ? -0.750 -15.580 37.094 1.00 87.06 296 SER A N 1
ATOM 2247 C CA . SER A 1 296 ? -1.639 -15.959 35.998 1.00 87.06 296 SER A CA 1
ATOM 2248 C C . SER A 1 296 ? -1.468 -14.969 34.858 1.00 87.06 296 SER A C 1
ATOM 2250 O O . SER A 1 296 ? -1.456 -13.759 35.082 1.00 87.06 296 SER A O 1
ATOM 2252 N N . THR A 1 297 ? -1.317 -15.476 33.640 1.00 88.06 297 THR A N 1
ATOM 2253 C CA . THR A 1 297 ? -1.141 -14.677 32.427 1.00 88.06 297 THR A CA 1
ATOM 2254 C C . THR A 1 297 ? -2.093 -15.131 31.333 1.00 88.06 297 THR A C 1
ATOM 2256 O O . THR A 1 297 ? -2.404 -16.317 31.234 1.00 88.06 297 THR A O 1
ATOM 2259 N N . SER A 1 298 ? -2.558 -14.183 30.524 1.00 86.81 298 SER A N 1
ATOM 2260 C CA . SER A 1 298 ? -3.443 -14.424 29.383 1.00 86.81 298 SER A CA 1
ATOM 2261 C C . SER A 1 298 ? -3.156 -13.440 28.249 1.00 86.81 298 SER A C 1
ATOM 2263 O O . SER A 1 298 ? -2.720 -12.311 28.492 1.00 86.81 298 SER A O 1
ATOM 2265 N N . ALA A 1 299 ? -3.403 -13.857 27.012 1.00 85.94 299 ALA A N 1
ATOM 2266 C CA . ALA A 1 299 ? -3.332 -13.030 25.812 1.00 85.94 299 ALA A CA 1
ATOM 2267 C C . ALA A 1 299 ? -4.637 -13.129 25.002 1.00 85.94 299 ALA A C 1
ATOM 2269 O O . ALA A 1 299 ? -5.456 -14.023 25.207 1.00 85.94 299 ALA A O 1
ATOM 2270 N N . LEU A 1 300 ? -4.846 -12.184 24.080 1.00 80.94 300 LEU A N 1
ATOM 2271 C CA . LEU A 1 300 ? -6.087 -12.066 23.298 1.00 80.94 300 LEU A CA 1
ATOM 2272 C C . LEU A 1 300 ? -6.329 -13.254 22.348 1.00 80.94 300 LEU A C 1
ATOM 2274 O O . LEU A 1 300 ? -7.464 -13.526 21.977 1.00 80.94 300 LEU A O 1
ATOM 2278 N N . ASP A 1 301 ? -5.266 -13.959 21.966 1.00 80.38 301 ASP A N 1
ATOM 2279 C CA . ASP A 1 301 ? -5.308 -15.142 21.102 1.00 80.38 301 ASP A CA 1
ATOM 2280 C C . ASP A 1 301 ? -5.690 -16.433 21.854 1.00 80.38 301 ASP A C 1
ATOM 2282 O O . ASP A 1 301 ? -5.643 -17.513 21.273 1.00 80.38 301 ASP A O 1
ATOM 2286 N N . GLY A 1 302 ? -6.053 -16.329 23.138 1.00 80.38 302 GLY A N 1
ATOM 2287 C CA . GLY A 1 302 ? -6.395 -17.463 23.997 1.00 80.38 302 GLY A CA 1
ATOM 2288 C C . GLY A 1 302 ? -5.197 -18.109 24.695 1.00 80.38 302 GLY A C 1
ATOM 2289 O O . GLY A 1 302 ? -5.397 -18.980 25.536 1.00 80.38 302 GLY A O 1
ATOM 2290 N N . SER A 1 303 ? -3.968 -17.666 24.413 1.00 86.00 303 SER A N 1
ATOM 2291 C CA . SER A 1 303 ? -2.772 -18.172 25.094 1.00 86.00 303 SER A CA 1
ATOM 2292 C C . SER A 1 303 ? -2.791 -17.809 26.575 1.00 86.00 303 SER A C 1
ATOM 2294 O O . SER A 1 303 ? -3.164 -16.691 26.944 1.00 86.00 303 SER A O 1
ATOM 2296 N N . TYR A 1 304 ? -2.333 -18.717 27.429 1.00 87.06 304 TYR A N 1
ATOM 2297 C CA . TYR A 1 304 ? -2.299 -18.515 28.871 1.00 87.06 304 TYR A CA 1
ATOM 2298 C C . TYR A 1 304 ? -1.098 -19.204 29.509 1.00 87.06 304 TYR A C 1
ATOM 2300 O O . TYR A 1 304 ? -0.553 -20.166 28.977 1.00 87.06 304 TYR A O 1
ATOM 2308 N N . ALA A 1 305 ? -0.694 -18.728 30.681 1.00 87.62 305 ALA A N 1
ATOM 2309 C CA . ALA A 1 305 ? 0.204 -19.473 31.553 1.00 87.62 305 ALA A CA 1
ATOM 2310 C C . ALA A 1 305 ? -0.093 -19.168 33.015 1.00 87.62 305 ALA A C 1
ATOM 2312 O O . ALA A 1 305 ? -0.199 -18.002 33.403 1.00 87.62 305 ALA A O 1
ATOM 2313 N N . THR A 1 306 ? -0.196 -20.216 33.823 1.00 86.94 306 THR A N 1
ATOM 2314 C CA . THR A 1 306 ? -0.290 -20.144 35.278 1.00 86.94 306 THR A CA 1
ATOM 2315 C C . THR A 1 306 ? 0.938 -20.797 35.894 1.00 86.94 306 THR A C 1
ATOM 2317 O O . THR A 1 306 ? 1.378 -21.870 35.472 1.00 86.94 306 THR A O 1
ATOM 2320 N N . ALA A 1 307 ? 1.524 -20.140 36.887 1.00 87.94 307 ALA A N 1
ATOM 2321 C CA . ALA A 1 307 ? 2.699 -20.640 37.581 1.00 87.94 307 ALA A CA 1
ATOM 2322 C C . ALA A 1 307 ? 2.703 -20.237 39.053 1.00 87.94 307 ALA A C 1
ATOM 2324 O O . ALA A 1 307 ? 2.180 -19.191 39.440 1.00 87.94 307 ALA A O 1
ATOM 2325 N N . THR A 1 308 ? 3.361 -21.054 39.865 1.00 87.69 308 THR A N 1
ATOM 2326 C CA . THR A 1 308 ? 3.750 -20.692 41.225 1.00 87.69 308 THR A CA 1
ATOM 2327 C C . THR A 1 308 ? 5.200 -20.226 41.197 1.00 87.69 308 THR A C 1
ATOM 2329 O O . THR A 1 308 ? 6.087 -20.954 40.758 1.00 87.69 308 THR A O 1
ATOM 2332 N N . VAL A 1 309 ? 5.455 -19.004 41.652 1.00 86.06 309 VAL A N 1
ATOM 2333 C CA . VAL A 1 309 ? 6.795 -18.434 41.780 1.00 86.06 309 VAL A CA 1
ATOM 2334 C C . VAL A 1 309 ? 7.197 -18.462 43.245 1.00 86.06 309 VAL A C 1
ATOM 2336 O O . VAL A 1 309 ? 6.513 -17.901 44.096 1.00 86.06 309 VAL A O 1
ATOM 2339 N N . ILE A 1 310 ? 8.314 -19.113 43.535 1.00 87.69 310 ILE A N 1
ATOM 2340 C CA . ILE A 1 310 ? 8.879 -19.208 44.880 1.00 87.69 310 ILE A CA 1
ATOM 2341 C C . ILE A 1 310 ? 10.077 -18.271 44.934 1.00 87.69 310 ILE A C 1
ATOM 2343 O O . ILE A 1 310 ? 11.002 -18.422 44.134 1.00 87.69 310 ILE A O 1
ATOM 2347 N N . VAL A 1 311 ? 10.055 -17.304 45.848 1.00 84.44 311 VAL A N 1
ATOM 2348 C CA . VAL A 1 311 ? 11.137 -16.327 46.023 1.00 84.44 311 VAL A CA 1
ATOM 2349 C C . VAL A 1 311 ? 11.795 -16.560 47.371 1.00 84.44 311 VAL A C 1
ATOM 2351 O O . VAL A 1 311 ? 11.123 -16.513 48.402 1.00 84.44 311 VAL A O 1
ATOM 2354 N N . ASN A 1 312 ? 13.097 -16.839 47.352 1.00 82.81 312 ASN A N 1
ATOM 2355 C CA . ASN A 1 312 ? 13.898 -17.069 48.550 1.00 82.81 312 ASN A CA 1
ATOM 2356 C C . ASN A 1 312 ? 15.267 -16.400 48.387 1.00 82.81 312 ASN A C 1
ATOM 2358 O O . ASN A 1 312 ? 15.929 -16.597 47.364 1.00 82.81 312 ASN A O 1
ATOM 2362 N N . ALA A 1 313 ? 15.673 -15.600 49.376 1.00 80.81 313 ALA A N 1
ATOM 2363 C CA . ALA A 1 313 ? 16.928 -14.855 49.380 1.00 80.81 313 ALA A CA 1
ATOM 2364 C C . ALA A 1 313 ? 17.120 -13.997 48.112 1.00 80.81 313 ALA A C 1
ATOM 2366 O O . ALA A 1 313 ? 18.223 -13.888 47.573 1.00 80.81 313 ALA A O 1
ATOM 2367 N N . GLY A 1 314 ? 16.028 -13.412 47.602 1.00 73.69 314 GLY A N 1
ATOM 2368 C CA . GLY A 1 314 ? 16.053 -12.585 46.391 1.00 73.69 314 GLY A CA 1
ATOM 2369 C C . GLY A 1 314 ? 16.236 -13.351 45.072 1.00 73.69 314 GLY A C 1
ATOM 2370 O O . GLY A 1 314 ? 16.426 -12.716 44.035 1.00 73.69 314 GLY A O 1
ATOM 2371 N N . GLN A 1 315 ? 16.159 -14.686 45.074 1.00 82.81 315 GLN A N 1
ATOM 2372 C CA . GLN A 1 315 ? 16.106 -15.500 43.857 1.00 82.81 315 GLN A CA 1
ATOM 2373 C C . GLN A 1 315 ? 14.705 -16.076 43.657 1.00 82.81 315 GLN A C 1
ATOM 2375 O O . GLN A 1 315 ? 14.158 -16.745 44.533 1.00 82.81 315 GLN A O 1
ATOM 2380 N N . ALA A 1 316 ? 14.128 -15.815 42.488 1.00 86.06 316 ALA A N 1
ATOM 2381 C CA . ALA A 1 316 ? 12.842 -16.339 42.069 1.00 86.06 316 ALA A CA 1
ATOM 2382 C C . ALA A 1 316 ? 13.030 -17.642 41.282 1.00 86.06 316 ALA A C 1
ATOM 2384 O O . ALA A 1 316 ? 13.877 -17.743 40.393 1.00 86.06 316 ALA A O 1
ATOM 2385 N N . LYS A 1 317 ? 12.191 -18.634 41.575 1.00 87.94 317 LYS A N 1
ATOM 2386 C CA . LYS A 1 317 ? 12.056 -19.865 40.798 1.00 87.94 317 LYS A CA 1
ATOM 2387 C C . LYS A 1 317 ? 10.610 -20.014 40.349 1.00 87.94 317 LYS A C 1
ATOM 2389 O O . LYS A 1 317 ? 9.706 -20.006 41.180 1.00 87.94 317 LYS A O 1
ATOM 2394 N N . VAL A 1 318 ? 10.399 -20.169 39.045 1.00 89.25 318 VAL A N 1
ATOM 2395 C CA . VAL A 1 318 ? 9.070 -20.405 38.468 1.00 89.25 318 VAL A CA 1
ATOM 2396 C C . VAL A 1 318 ? 8.809 -21.904 38.382 1.00 89.25 318 VAL A C 1
ATOM 2398 O O . VAL A 1 318 ? 9.638 -22.655 37.872 1.00 89.25 318 VAL A O 1
ATOM 2401 N N . VAL A 1 319 ? 7.650 -22.329 38.872 1.00 86.62 319 VAL A N 1
ATOM 2402 C CA . VAL A 1 319 ? 7.094 -23.668 38.677 1.00 86.62 319 VAL A CA 1
ATOM 2403 C C . VAL A 1 319 ? 5.823 -23.508 37.853 1.00 86.62 319 VAL A C 1
ATOM 2405 O O . VAL A 1 319 ? 4.818 -22.996 38.347 1.00 86.62 319 VAL A O 1
ATOM 2408 N N . SER A 1 320 ? 5.880 -23.888 36.578 1.00 83.25 320 SER A N 1
ATOM 2409 C CA . SER A 1 320 ? 4.724 -23.841 35.684 1.00 83.25 320 SER A CA 1
ATOM 2410 C C . SER A 1 320 ? 3.672 -24.862 36.120 1.00 83.25 320 SER A C 1
ATOM 2412 O O . SER A 1 320 ? 3.980 -26.016 36.407 1.00 83.25 320 SER A O 1
ATOM 2414 N N . VAL A 1 321 ? 2.420 -24.414 36.189 1.00 85.75 321 VAL A N 1
ATOM 2415 C CA . VAL A 1 321 ? 1.259 -25.253 36.514 1.00 85.75 321 VAL A CA 1
ATOM 2416 C C . VAL A 1 321 ? 0.534 -25.638 35.228 1.00 85.75 321 VAL A C 1
ATOM 2418 O O . VAL A 1 321 ? 0.232 -26.806 35.009 1.00 85.75 321 VAL A O 1
ATOM 2421 N N . SER A 1 322 ? 0.289 -24.665 34.348 1.00 80.88 322 SER A N 1
ATOM 2422 C CA . SER A 1 322 ? -0.257 -24.894 33.009 1.00 80.88 322 SER A CA 1
ATOM 2423 C C . SER A 1 322 ? 0.175 -23.773 32.071 1.00 80.88 322 SER A C 1
ATOM 2425 O O . SER A 1 322 ? 0.292 -22.628 32.505 1.00 80.88 322 SER A O 1
ATOM 2427 N N . SER A 1 323 ? 0.439 -24.081 30.805 1.00 87.38 323 SER A N 1
ATOM 2428 C CA . SER A 1 323 ? 0.881 -23.082 29.830 1.00 87.38 323 SER A CA 1
ATOM 2429 C C . SER A 1 323 ? 0.534 -23.491 28.407 1.00 87.38 323 SER A C 1
ATOM 2431 O O . SER A 1 323 ? 0.831 -24.613 28.001 1.00 87.38 323 SER A O 1
ATOM 2433 N N . GLU A 1 324 ? -0.005 -22.555 27.638 1.00 83.19 324 GLU A N 1
ATOM 2434 C CA . GLU A 1 324 ? -0.250 -22.671 26.207 1.00 83.19 324 GLU A CA 1
ATOM 2435 C C . GLU A 1 324 ? 0.096 -21.333 25.541 1.00 83.19 324 GLU A C 1
ATOM 2437 O O . GLU A 1 324 ? -0.509 -20.305 25.832 1.00 83.19 324 GLU A O 1
ATOM 2442 N N . GLY A 1 325 ? 1.121 -21.315 24.684 1.00 79.38 325 GLY A N 1
ATOM 2443 C CA . GLY A 1 325 ? 1.509 -20.128 23.910 1.00 79.38 325 GLY A CA 1
ATOM 2444 C C . GLY A 1 325 ? 2.161 -18.969 24.687 1.00 79.38 325 GLY A C 1
ATOM 2445 O O . GLY A 1 325 ? 2.510 -17.971 24.048 1.00 79.38 325 GLY A O 1
ATOM 2446 N N . ILE A 1 326 ? 2.333 -19.088 26.010 1.00 85.56 326 ILE A N 1
ATOM 2447 C CA . ILE A 1 326 ? 3.093 -18.184 26.894 1.00 85.56 326 ILE A CA 1
ATOM 2448 C C . ILE A 1 326 ? 3.969 -19.042 27.813 1.00 85.56 326 ILE A C 1
ATOM 2450 O O . ILE A 1 326 ? 3.486 -20.012 28.389 1.00 85.56 326 ILE A O 1
ATOM 2454 N N . GLU A 1 327 ? 5.233 -18.672 27.996 1.00 87.62 327 GLU A N 1
ATOM 2455 C CA . GLU A 1 327 ? 6.137 -19.328 28.948 1.00 87.62 327 GLU A CA 1
ATOM 2456 C C . GLU A 1 327 ? 6.593 -18.339 30.027 1.00 87.62 327 GLU A C 1
ATOM 2458 O O . GLU A 1 327 ? 6.883 -17.178 29.734 1.00 87.62 327 GLU A O 1
ATOM 2463 N N . LEU A 1 328 ? 6.642 -18.781 31.287 1.00 88.56 328 LEU A N 1
ATOM 2464 C CA . LEU A 1 328 ? 7.061 -17.960 32.423 1.00 88.56 328 LEU A CA 1
ATOM 2465 C C . LEU A 1 328 ? 8.439 -18.397 32.908 1.00 88.56 328 LEU A C 1
ATOM 2467 O O . LEU A 1 328 ? 8.647 -19.561 33.243 1.00 88.56 328 LEU A O 1
ATOM 2471 N N . VAL A 1 329 ? 9.363 -17.445 32.995 1.00 88.44 329 VAL A N 1
ATOM 2472 C CA . VAL A 1 329 ? 10.744 -17.675 33.431 1.00 88.44 329 VAL A CA 1
ATOM 2473 C C . VAL A 1 329 ? 11.125 -16.690 34.530 1.00 88.44 329 VAL A C 1
ATOM 2475 O O . VAL A 1 329 ? 10.576 -15.590 34.613 1.00 88.44 329 VAL A O 1
ATOM 2478 N N . ALA A 1 330 ? 12.072 -17.076 35.382 1.00 88.00 330 ALA A N 1
ATOM 2479 C CA . ALA A 1 330 ? 12.656 -16.181 36.375 1.00 88.00 330 ALA A CA 1
ATOM 2480 C C . ALA A 1 330 ? 14.122 -15.899 36.058 1.00 88.00 330 ALA A C 1
ATOM 2482 O O . ALA A 1 330 ? 14.860 -16.787 35.635 1.00 88.00 330 ALA A O 1
ATOM 2483 N N . GLU A 1 331 ? 14.538 -14.661 36.307 1.00 85.75 331 GLU A N 1
ATOM 2484 C CA . GLU A 1 331 ? 15.927 -14.222 36.220 1.00 85.75 331 GLU A CA 1
ATOM 2485 C C . GLU A 1 331 ? 16.223 -13.306 37.416 1.00 85.75 331 GLU A C 1
ATOM 2487 O O . GLU A 1 331 ? 15.700 -12.192 37.508 1.00 85.75 331 GLU A O 1
ATOM 2492 N N . GLY A 1 332 ? 17.018 -13.789 38.375 1.00 85.25 332 GLY A N 1
ATOM 2493 C CA . GLY A 1 332 ? 17.218 -13.096 39.652 1.00 85.25 332 GLY A CA 1
ATOM 2494 C C . GLY A 1 332 ? 15.912 -13.008 40.448 1.00 85.25 332 GLY A C 1
ATOM 2495 O O . GLY A 1 332 ? 15.268 -14.028 40.674 1.00 85.25 332 GLY A O 1
ATOM 2496 N N . ASN A 1 333 ? 15.499 -11.801 40.846 1.00 85.88 333 ASN A N 1
ATOM 2497 C CA . ASN A 1 333 ? 14.213 -11.551 41.514 1.00 85.88 333 ASN A CA 1
ATOM 2498 C C . ASN A 1 333 ? 13.072 -11.190 40.542 1.00 85.88 333 ASN A C 1
ATOM 2500 O O . ASN A 1 333 ? 11.976 -10.845 40.991 1.00 85.88 333 ASN A O 1
ATOM 2504 N N . MET A 1 334 ? 13.320 -11.214 39.228 1.00 86.94 334 MET A N 1
ATOM 2505 C CA . MET A 1 334 ? 12.342 -10.825 38.215 1.00 86.94 334 MET A CA 1
ATOM 2506 C C . MET A 1 334 ? 11.627 -12.037 37.639 1.00 86.94 334 MET A C 1
ATOM 2508 O O . MET A 1 334 ? 12.258 -13.027 37.270 1.00 86.94 334 MET A O 1
ATOM 2512 N N . VAL A 1 335 ? 10.313 -11.909 37.477 1.00 87.44 335 VAL A N 1
ATOM 2513 C CA . VAL A 1 335 ? 9.483 -12.848 36.723 1.00 87.44 335 VAL A CA 1
ATOM 2514 C C . VAL A 1 335 ? 9.206 -12.245 35.354 1.00 87.44 335 VAL A C 1
ATOM 2516 O O . VAL A 1 335 ? 8.755 -11.101 35.251 1.00 87.44 335 VAL A O 1
ATOM 2519 N N . LYS A 1 336 ? 9.484 -13.007 34.298 1.00 89.31 336 LYS A N 1
ATOM 2520 C CA . LYS A 1 336 ? 9.325 -12.588 32.905 1.00 89.31 336 LYS A CA 1
ATOM 2521 C C . LYS A 1 336 ? 8.429 -13.565 32.150 1.00 89.31 336 LYS A C 1
ATOM 2523 O O . LYS A 1 336 ? 8.380 -14.750 32.470 1.00 89.31 336 LYS A O 1
ATOM 2528 N N . ALA A 1 337 ? 7.751 -13.058 31.130 1.00 87.12 337 ALA A N 1
ATOM 2529 C CA . ALA A 1 337 ? 6.969 -13.846 30.194 1.00 87.12 337 ALA A CA 1
ATOM 2530 C C . ALA A 1 337 ? 7.621 -13.834 28.809 1.00 87.12 337 ALA A C 1
ATOM 2532 O O . ALA A 1 337 ? 7.969 -12.778 28.276 1.00 87.12 337 ALA A O 1
ATOM 2533 N N . ILE A 1 338 ? 7.765 -15.015 28.220 1.00 85.06 338 ILE A N 1
ATOM 2534 C CA . ILE A 1 338 ? 8.226 -15.218 26.853 1.00 85.06 338 ILE A CA 1
ATOM 2535 C C . ILE A 1 338 ? 6.996 -15.545 26.012 1.00 85.06 338 ILE A C 1
ATOM 2537 O O . ILE A 1 338 ? 6.376 -16.596 26.166 1.00 85.06 338 ILE A O 1
ATOM 2541 N N . ALA A 1 339 ? 6.635 -14.626 25.123 1.00 81.12 339 ALA A N 1
ATOM 2542 C CA . ALA A 1 339 ? 5.624 -14.857 24.104 1.00 81.12 339 ALA A CA 1
ATOM 2543 C C . ALA A 1 339 ? 5.957 -14.003 22.877 1.00 81.12 339 ALA A C 1
ATOM 2545 O O . ALA A 1 339 ? 6.148 -12.798 22.992 1.00 81.12 339 ALA A O 1
ATOM 2546 N N . ALA A 1 340 ? 6.067 -14.606 21.697 1.00 79.25 340 ALA A N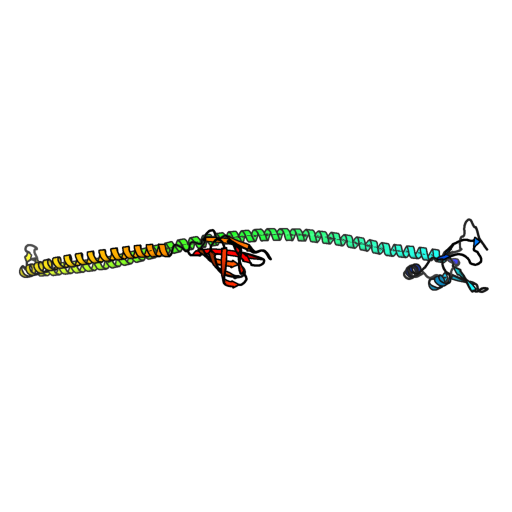 1
ATOM 2547 C CA . ALA A 1 340 ? 6.471 -13.865 20.506 1.00 79.25 340 ALA A CA 1
ATOM 2548 C C . ALA A 1 340 ? 5.316 -13.003 19.969 1.00 79.25 340 ALA A C 1
ATOM 2550 O O . ALA A 1 340 ? 4.341 -13.535 19.443 1.00 79.25 340 ALA A O 1
ATOM 2551 N N . GLY A 1 341 ? 5.441 -11.677 20.079 1.00 78.00 341 GLY A N 1
ATOM 2552 C CA . GLY A 1 341 ? 4.532 -10.713 19.449 1.00 78.00 341 GLY A CA 1
ATOM 2553 C C . GLY A 1 341 ? 3.157 -10.599 20.111 1.00 78.00 341 GLY A C 1
ATOM 2554 O O . GLY A 1 341 ? 2.187 -10.265 19.434 1.00 78.00 341 GLY A O 1
ATOM 2555 N N . LYS A 1 34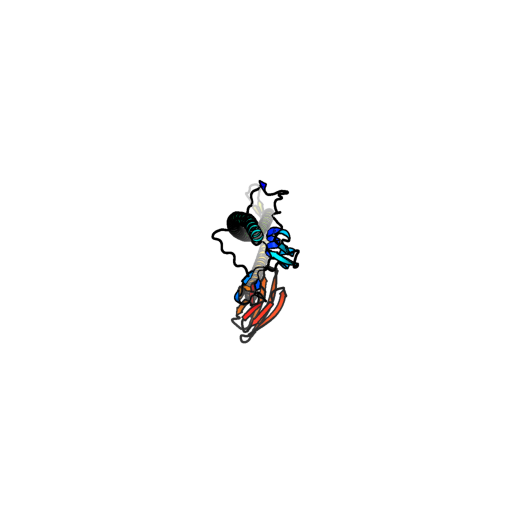2 ? 3.049 -10.897 21.413 1.00 82.31 342 LYS A N 1
ATOM 2556 C CA . LYS A 1 342 ? 1.761 -10.942 22.128 1.00 82.31 342 LYS A CA 1
ATOM 2557 C C . LYS A 1 342 ? 1.651 -9.847 23.184 1.00 82.31 342 LYS A C 1
ATOM 2559 O O . LYS A 1 342 ? 2.608 -9.558 23.902 1.00 82.31 342 LYS A O 1
ATOM 2564 N N . SER A 1 343 ? 0.455 -9.270 23.316 1.00 83.81 343 SER A N 1
ATOM 2565 C CA . SER A 1 343 ? 0.087 -8.465 24.486 1.00 83.81 343 SER A CA 1
ATOM 2566 C C . SER A 1 343 ? -0.401 -9.399 25.590 1.00 83.81 343 SER A C 1
ATOM 2568 O O . SER A 1 343 ? -1.379 -10.122 25.404 1.00 83.81 343 SER A O 1
ATOM 2570 N N . ILE A 1 344 ? 0.301 -9.394 26.719 1.00 85.44 344 ILE A N 1
ATOM 2571 C CA . ILE A 1 344 ? 0.067 -10.274 27.859 1.00 85.44 344 ILE A CA 1
ATOM 2572 C C . ILE A 1 344 ? -0.532 -9.448 28.990 1.00 85.44 344 ILE A C 1
ATOM 2574 O O . ILE A 1 344 ? 0.060 -8.457 29.421 1.00 85.44 344 ILE A O 1
ATOM 2578 N N . LYS A 1 345 ? -1.683 -9.882 29.500 1.00 85.88 345 LYS A N 1
ATOM 2579 C CA . LYS A 1 345 ? -2.233 -9.435 30.780 1.00 85.88 345 LYS A CA 1
ATOM 2580 C C . LYS A 1 345 ? -1.797 -10.418 31.854 1.00 85.88 345 LYS A C 1
ATOM 2582 O O . LYS A 1 345 ? -2.115 -11.602 31.764 1.00 85.88 345 LYS A O 1
ATOM 2587 N N . ALA A 1 346 ? -1.072 -9.929 32.851 1.00 86.31 346 ALA A N 1
ATOM 2588 C CA . ALA A 1 346 ? -0.600 -10.721 33.974 1.00 86.31 346 ALA A CA 1
ATOM 2589 C C . ALA A 1 346 ? -1.162 -10.187 35.292 1.00 86.31 346 ALA A C 1
ATOM 2591 O O . ALA A 1 346 ? -1.258 -8.976 35.493 1.00 86.31 346 ALA A O 1
ATOM 2592 N N . SER A 1 347 ? -1.486 -11.099 36.200 1.00 84.44 347 SER A N 1
ATOM 2593 C CA . SER A 1 347 ? -1.876 -10.809 37.580 1.00 84.44 347 SER A CA 1
ATOM 2594 C C . SER A 1 347 ? -1.166 -11.766 38.520 1.00 84.44 347 SER A C 1
ATOM 2596 O O . SER A 1 347 ? -1.019 -12.948 38.190 1.00 84.44 347 SER A O 1
ATOM 2598 N N . TRP A 1 348 ? -0.767 -11.288 39.694 1.00 86.12 348 TRP A N 1
ATOM 2599 C CA . TRP A 1 348 ? -0.159 -12.146 40.701 1.00 86.12 348 TRP A CA 1
ATOM 2600 C C . TRP A 1 348 ? -0.668 -11.872 42.109 1.00 86.12 348 TRP A C 1
ATOM 2602 O O . TRP A 1 348 ? -1.042 -10.758 42.470 1.00 86.12 348 TRP A O 1
ATOM 2612 N N . ILE A 1 349 ? -0.674 -12.929 42.914 1.00 83.94 349 ILE A N 1
ATOM 2613 C CA . ILE A 1 349 ? -1.124 -12.900 44.303 1.00 83.94 349 ILE A CA 1
ATOM 2614 C C . ILE A 1 349 ? 0.000 -13.465 45.156 1.00 83.94 349 ILE A C 1
ATOM 2616 O O . ILE A 1 349 ? 0.477 -14.571 44.891 1.00 83.94 349 ILE A O 1
ATOM 2620 N N . LYS A 1 350 ? 0.431 -12.711 46.173 1.00 80.44 350 LYS A N 1
ATOM 2621 C CA . LYS A 1 350 ? 1.362 -13.227 47.178 1.00 80.44 350 LYS A CA 1
ATOM 2622 C C . LYS A 1 350 ? 0.560 -14.071 48.168 1.00 80.44 350 LYS A C 1
ATOM 2624 O O . LYS A 1 350 ? -0.413 -13.587 48.729 1.00 80.44 350 LYS A O 1
ATOM 2629 N N . MET A 1 351 ? 0.969 -15.315 48.357 1.00 70.06 351 MET A N 1
ATOM 2630 C CA . MET A 1 351 ? 0.410 -16.260 49.314 1.00 70.06 351 MET A CA 1
ATOM 2631 C C . MET A 1 351 ? 1.376 -16.327 50.506 1.00 70.06 351 MET A C 1
ATOM 2633 O O . MET A 1 351 ? 2.386 -17.027 50.417 1.00 70.06 351 MET A O 1
ATOM 2637 N N . GLY A 1 352 ? 1.086 -15.571 51.576 1.00 60.94 352 GLY A N 1
ATOM 2638 C CA . GLY A 1 352 ? 1.934 -15.452 52.780 1.00 60.94 352 GLY A CA 1
ATOM 2639 C C . GLY A 1 352 ? 3.178 -14.587 52.585 1.00 60.94 352 GLY A C 1
ATOM 2640 O O . GLY A 1 352 ? 4.141 -15.036 51.928 1.00 60.94 352 GLY A O 1
#

Secondary structure (DSSP, 8-state):
------S-------GGG--S--PPPTTHHHHHHHT---EEE--TT-GGG--EEE--HHHHHHH-GGGEEE-TTT--EEE-HHHHHHHHHHHHHHHHHHHHHHHHHHHHHHHHHHHHHHHHHHHHHHHHHHHHHHHHHHHHHHHHHHHHHHHHHHHHHHHHHHHHHHHHHHHHHHHHHHHHHHHHHHHHHHHHHHHHHHHHEEE-TTSS-EEE-HHHHHHHHHHHHHHHHHHHHHHHHHHHHHHHHHHHHHHHHHHHHHHHHHHS---EEEEEEEEE-TT-PEEEEE--SSEEEEEEEEETTS-EEEEEEEEETTEEEEEEEEEEB-EEEEETTEEEEE-TTEEEEEEEEEE-

Radius of gyration: 61.69 Å; chains: 1; bounding box: 141×45×162 Å

Foldseek 3Di:
DDDDDDPDDDDDDDPVVDDPDDDDDLPLLLVLVVVFDKDWDADPVHCVVPIDIDGDLVSCCVSPVVQWDADPPPRDIDGNVVVVVVSVVSSVVSVVVVVVVVVVVVVVVVVVVVVVVVVVVVVVVVVVVVVVVVVVVVVVVVVVVVVVVVVVVVVVVVVVVVVVVVVVVVVVVVVVVVVVVVVVVVVVVVVVVVVVCVVAWDADPVNPDIHGPVVVVVVVVVVVVVVVVVVVVVVVVVVVVVVVVVVVVVVVVVVVVVVCVVVPAQDFPDKDKDWAEAPRWAWTDFDPDFAKKWKWKAFPVGWIWIWIWGADPQFIDTDTPDGDQKDWGTDRRIITIHHHGTTMIMIMGTDD